Protein AF-A0A355A7V7-F1 (afdb_monomer)

Radius of gyration: 23.74 Å; Cα contacts (8 Å, |Δi|>4): 188; chains: 1; bounding box: 52×40×58 Å

Nearest PDB structures (foldseek):
  3ce2-assembly1_A  TM=9.045E-01  e=3.480E-17  Chlamydia abortus S26/3
  2qr4-assembly1_A  TM=9.024E-01  e=2.480E-13  Enterococcus faecium DO
  2qr4-assembly1_B  TM=9.140E-01  e=7.848E-13  Enterococcus faecium DO
  3sks-assembly1_A  TM=6.750E-01  e=2.654E-07  Bacillus anthracis str. Ames
  3aho-assembly2_B  TM=6.746E-01  e=2.115E-05  Geobacillus sp. MO-1

Mean predicted aligned error: 5.51 Å

Foldseek 3Di:
DDDPPVLVVVLVVCVVVLCVLVVLCCCCQPPVQFFAWDAAPVRDTDGQDPVCLLVQLQDLDVRSLVRSVCRVVVSCVVCVVSNVVSVVSNVVSLVVVCVSVPHPDSLCVVCVVVPDDVVVVVVVVVVVVVCVVVVVVVQVVLCVLSVHPDDDPSNPNHDSDPPDDDDDDPVRVLVVVLVVCVVVDDVVSVVSVCCVPVQLEPEADDPPDDDDKDWDDDPPDDIHIYYHD

Sequence (229 aa):
HILSPEEERILALSGEISDSGQNIFTMLNNADLRFPIIHDEQGQEVELTHGRYLRFLESKEQKVRKDAFLALHQTYHNYRNTLAASLNAGIKSNIFYARARHYSSAIEAALDDDNIQEEVYENLVTEVRKYLPVLHQFLNTKQKLLNLEEIHLYDLYVSPVTGFNLKTTYEEAKEMVKEGLHRLGKEYRSLLNQAFTEGWIDVYENRGKTSGAYSWGCYDSHPYVLLNF

Solvent-accessible surface area (backbone atoms only — not comparable to full-atom values): 13307 Å² total; per-residue (Å²): 118,83,72,56,74,71,56,46,51,51,55,60,66,42,43,71,67,41,46,43,20,55,53,52,45,50,44,43,66,75,69,65,64,72,58,58,71,43,51,50,99,84,68,44,85,39,74,49,41,84,86,51,46,62,60,37,23,42,39,90,49,63,64,36,9,46,53,53,48,51,46,52,53,50,48,52,56,77,41,42,67,62,53,50,51,23,52,51,40,39,54,49,35,46,48,48,54,14,51,76,48,69,37,96,37,50,64,51,51,71,26,51,90,78,68,50,60,64,65,61,58,53,48,51,57,52,52,54,60,72,47,43,65,58,54,51,52,51,51,55,50,50,24,59,59,60,72,46,96,71,78,53,83,45,55,71,62,32,68,65,71,77,94,76,76,88,82,73,53,73,69,58,49,51,52,52,50,53,61,74,48,58,84,66,43,71,65,54,52,50,54,54,51,47,44,75,71,71,73,27,55,49,49,61,70,54,96,88,60,82,84,65,69,51,77,47,71,54,97,92,48,72,65,36,33,45,40,61,100

Secondary structure (DSSP, 8-state):
----HHHHHHHHHHHHHHTHHHHHHHHIIIII--PPEEE-TT--EEE--HHHHHHHHT-S-HHHHHHHHHHHHHHHHHTHHHHHHHHHHHHHHHHHHHHHTT-S-HHHHHHTTTT--HHHHHHHHHHHHHTHHHHHHHHHHHHHHTT-SS--GGGSSS-S-SS------HHHHHHHHHHHTGGGHHHHHHHHHHHHHTT-EE-S--TTPPSS-EEE--TTS--EEE---

pLDDT: mean 94.47, std 5.09, range [69.62, 98.44]

Structure (mmCIF, N/CA/C/O backbone):
data_AF-A0A355A7V7-F1
#
_entry.id   AF-A0A355A7V7-F1
#
loop_
_atom_site.group_PDB
_atom_site.id
_atom_site.type_symbol
_atom_site.label_atom_id
_atom_site.label_alt_id
_atom_site.label_comp_id
_atom_site.label_asym_id
_atom_site.label_entity_id
_atom_site.label_seq_id
_atom_site.pdbx_PDB_ins_code
_atom_site.Cartn_x
_atom_site.Cartn_y
_atom_site.Cartn_z
_atom_site.occupancy
_atom_site.B_iso_or_equiv
_atom_site.auth_seq_id
_atom_site.auth_comp_id
_atom_site.auth_asym_id
_atom_site.auth_atom_id
_atom_site.pdbx_PDB_model_num
ATOM 1 N N . HIS A 1 1 ? 12.830 -1.465 -24.868 1.00 89.06 1 HIS A N 1
ATOM 2 C CA . HIS A 1 1 ? 14.216 -1.987 -24.876 1.00 89.06 1 HIS A CA 1
ATOM 3 C C . HIS A 1 1 ? 14.249 -3.523 -25.001 1.00 89.06 1 HIS A C 1
ATOM 5 O O . HIS A 1 1 ? 14.150 -4.219 -23.991 1.00 89.06 1 HIS A O 1
ATOM 11 N N . ILE A 1 2 ? 14.341 -4.068 -26.225 1.00 92.56 2 ILE A N 1
ATOM 12 C CA . ILE A 1 2 ? 14.275 -5.524 -26.498 1.00 92.56 2 ILE A CA 1
ATOM 13 C C . ILE A 1 2 ? 15.628 -6.024 -27.023 1.00 92.56 2 ILE A C 1
ATOM 15 O O . ILE A 1 2 ? 16.204 -5.394 -27.911 1.00 92.56 2 ILE A O 1
ATOM 19 N N . LEU A 1 3 ? 16.121 -7.127 -26.458 1.00 95.94 3 LEU A N 1
ATOM 20 C CA . LEU A 1 3 ? 17.407 -7.752 -26.784 1.00 95.94 3 LEU A CA 1
ATOM 21 C C . LEU A 1 3 ? 17.268 -8.813 -27.890 1.00 95.94 3 LEU A C 1
ATOM 23 O O . LEU A 1 3 ? 16.187 -9.026 -28.445 1.00 95.94 3 LEU A O 1
ATOM 27 N N . SER A 1 4 ? 18.366 -9.496 -28.227 1.00 97.75 4 SER A N 1
ATOM 28 C CA . SER A 1 4 ? 18.299 -10.651 -29.131 1.00 97.75 4 SER A CA 1
ATOM 29 C C . SER A 1 4 ? 17.469 -11.798 -28.524 1.00 97.75 4 SER A C 1
ATOM 31 O O . SER A 1 4 ? 17.386 -11.915 -27.298 1.00 97.75 4 SER A O 1
ATOM 33 N N . PRO A 1 5 ? 16.874 -12.688 -29.343 1.00 97.88 5 PRO A N 1
ATOM 34 C CA . PRO A 1 5 ? 16.091 -13.820 -28.838 1.00 97.88 5 PRO A CA 1
ATOM 35 C C . PRO A 1 5 ? 16.842 -14.692 -27.821 1.00 97.88 5 PRO A C 1
ATOM 37 O O . PRO A 1 5 ? 16.256 -15.169 -26.846 1.00 97.88 5 PRO A O 1
ATOM 40 N N . GLU A 1 6 ? 18.143 -14.898 -28.020 1.00 97.81 6 GLU A N 1
ATOM 41 C CA . GLU A 1 6 ? 18.994 -15.676 -27.124 1.00 97.81 6 GLU A CA 1
ATOM 42 C C . GLU A 1 6 ? 19.191 -14.992 -25.764 1.00 97.81 6 GLU A C 1
ATOM 44 O O . GLU A 1 6 ? 19.156 -15.672 -24.734 1.00 97.81 6 GLU A O 1
ATOM 49 N N . GLU A 1 7 ? 19.364 -13.669 -25.745 1.00 97.38 7 GLU A N 1
ATOM 50 C CA . GLU A 1 7 ? 19.498 -12.868 -24.522 1.00 97.38 7 GLU A CA 1
ATOM 51 C C . GLU A 1 7 ? 18.166 -12.765 -23.772 1.00 97.38 7 GLU A C 1
ATOM 53 O O . GLU A 1 7 ? 18.126 -12.973 -22.558 1.00 97.38 7 GLU A O 1
ATOM 58 N N . GLU A 1 8 ? 17.062 -12.544 -24.489 1.00 97.50 8 GLU A N 1
ATOM 59 C CA . GLU A 1 8 ? 15.709 -12.551 -23.917 1.00 97.50 8 GLU A CA 1
ATOM 60 C C . GLU A 1 8 ? 15.381 -13.899 -23.270 1.00 97.50 8 GLU A C 1
ATOM 62 O O . GLU A 1 8 ? 14.812 -13.951 -22.179 1.00 97.50 8 GLU A O 1
ATOM 67 N N . ARG A 1 9 ? 15.811 -15.010 -23.882 1.00 97.31 9 ARG A N 1
ATOM 68 C CA . ARG A 1 9 ? 15.665 -16.342 -23.285 1.00 97.31 9 ARG A CA 1
ATOM 69 C C . ARG A 1 9 ? 16.429 -16.460 -21.964 1.00 97.31 9 ARG A C 1
ATOM 71 O O . ARG A 1 9 ? 15.924 -17.087 -21.037 1.00 97.31 9 ARG A O 1
ATOM 78 N N . ILE A 1 10 ? 17.632 -15.889 -21.863 1.00 96.88 10 ILE A N 1
ATOM 79 C CA . ILE A 1 10 ? 18.409 -15.890 -20.612 1.00 96.88 10 ILE A CA 1
ATOM 80 C C . ILE A 1 10 ? 17.692 -15.064 -19.540 1.00 96.88 10 ILE A C 1
ATOM 82 O O . ILE A 1 10 ? 17.561 -15.539 -18.413 1.00 96.88 10 ILE A O 1
ATOM 86 N N . LEU A 1 11 ? 17.186 -13.878 -19.892 1.00 96.62 11 LEU A N 1
ATOM 87 C CA . LEU A 1 11 ? 16.420 -13.034 -18.970 1.00 96.62 11 LEU A CA 1
ATOM 88 C C . LEU A 1 11 ? 15.134 -13.716 -18.491 1.00 96.62 11 LEU A C 1
ATOM 90 O O . LEU A 1 11 ? 14.819 -13.679 -17.304 1.00 96.62 11 LEU A O 1
ATOM 94 N N . ALA A 1 12 ? 14.417 -14.394 -19.387 1.00 95.56 12 ALA A N 1
ATOM 95 C CA . ALA A 1 12 ? 13.227 -15.152 -19.021 1.00 95.56 12 ALA A CA 1
ATOM 96 C C . ALA A 1 12 ? 13.559 -16.297 -18.046 1.00 95.56 12 ALA A C 1
ATOM 98 O O . ALA A 1 12 ? 12.853 -16.498 -17.061 1.00 95.56 12 ALA A O 1
ATOM 99 N N . LEU A 1 13 ? 14.667 -17.014 -18.275 1.00 96.56 13 LEU A N 1
ATOM 100 C CA . LEU A 1 13 ? 15.128 -18.081 -17.379 1.00 96.56 13 LEU A CA 1
ATOM 101 C C . LEU A 1 13 ? 15.593 -17.560 -16.011 1.00 96.56 13 LEU A C 1
ATOM 103 O O . LEU A 1 13 ? 15.529 -18.305 -15.035 1.00 96.56 13 LEU A O 1
ATOM 107 N N . SER A 1 14 ? 16.051 -16.307 -15.910 1.00 96.50 14 SER A N 1
ATOM 108 C CA . SER A 1 14 ? 16.415 -15.716 -14.617 1.00 96.50 14 SER A CA 1
ATOM 109 C C . SER A 1 14 ? 15.217 -15.294 -13.767 1.00 96.50 14 SER A C 1
ATOM 111 O O . SER A 1 14 ? 15.417 -15.038 -12.581 1.00 96.50 14 SER A O 1
ATOM 113 N N . GLY A 1 15 ? 13.998 -15.256 -14.322 1.00 94.94 15 GLY A N 1
ATOM 114 C CA . GLY A 1 15 ? 12.790 -14.776 -13.637 1.00 94.94 15 GLY A CA 1
ATOM 115 C C . GLY A 1 15 ? 12.569 -15.418 -12.266 1.00 94.94 15 GLY A C 1
ATOM 116 O O . GLY A 1 15 ? 12.521 -14.721 -11.257 1.00 94.94 15 GLY A O 1
ATOM 117 N N . GLU A 1 16 ? 12.573 -16.752 -12.201 1.00 92.31 16 GLU A N 1
ATOM 118 C CA . GLU A 1 16 ? 12.360 -17.493 -10.947 1.00 92.31 16 GLU A CA 1
ATOM 119 C C . GLU A 1 16 ? 13.411 -17.156 -9.872 1.00 92.31 16 GLU A C 1
ATOM 121 O O . GLU A 1 16 ? 13.100 -17.024 -8.686 1.00 92.31 16 GLU A O 1
ATOM 126 N N . ILE A 1 17 ? 14.667 -16.958 -10.285 1.00 94.50 17 ILE A N 1
ATOM 127 C CA . ILE A 1 17 ? 15.757 -16.572 -9.380 1.00 94.50 17 ILE A CA 1
ATOM 128 C C . ILE A 1 17 ? 15.563 -15.126 -8.916 1.00 94.50 17 ILE A C 1
ATOM 130 O O . ILE A 1 17 ? 15.772 -14.820 -7.739 1.00 94.50 17 ILE A O 1
ATOM 134 N N . SER A 1 18 ? 15.159 -14.233 -9.818 1.00 95.06 18 SER A N 1
ATOM 135 C CA . SER A 1 18 ? 14.931 -12.819 -9.523 1.00 95.06 18 SER A CA 1
ATOM 136 C C . SER A 1 18 ? 13.774 -12.585 -8.550 1.00 95.06 18 SER A C 1
ATOM 138 O O . SER A 1 18 ? 13.878 -11.682 -7.714 1.00 95.06 18 SER A O 1
ATOM 140 N N . ASP A 1 19 ? 12.740 -13.424 -8.604 1.00 95.12 19 ASP A N 1
ATOM 141 C CA . ASP A 1 19 ? 11.560 -1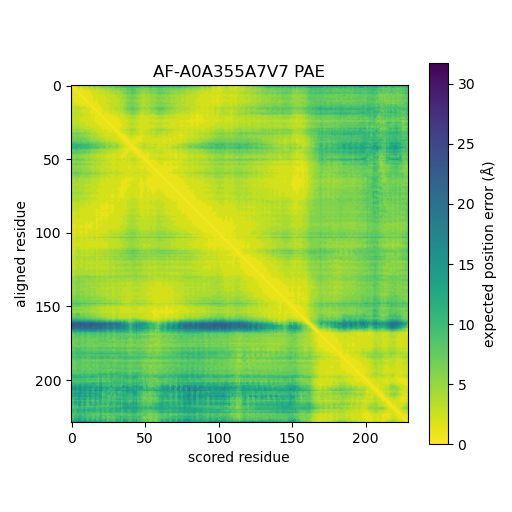3.356 -7.730 1.00 95.12 19 ASP A CA 1
ATOM 142 C C . ASP A 1 19 ? 11.814 -13.921 -6.323 1.00 95.12 19 ASP A C 1
ATOM 144 O O . ASP A 1 19 ? 11.033 -13.696 -5.393 1.00 95.12 19 ASP A O 1
ATOM 148 N N . SER A 1 20 ? 12.930 -14.632 -6.124 1.00 95.06 20 SER A N 1
ATOM 149 C CA . SER A 1 20 ? 13.246 -15.303 -4.856 1.00 95.06 20 SER A CA 1
ATOM 150 C C . SER A 1 20 ? 13.225 -14.362 -3.646 1.00 95.06 20 SER A C 1
ATOM 152 O O . SER A 1 20 ? 12.726 -14.747 -2.590 1.00 95.06 20 SER A O 1
ATOM 154 N N . GLY A 1 21 ? 13.695 -13.117 -3.789 1.00 96.44 21 GLY A N 1
ATOM 155 C CA . GLY A 1 21 ? 13.672 -12.120 -2.713 1.00 96.44 21 GLY A CA 1
ATOM 156 C C . GLY A 1 21 ? 12.255 -11.792 -2.235 1.00 96.44 21 GLY A C 1
ATOM 157 O O . GLY A 1 21 ? 12.004 -11.745 -1.028 1.00 96.44 21 GLY A O 1
ATOM 158 N N . GLN A 1 22 ? 11.316 -11.630 -3.171 1.00 96.12 22 GLN A N 1
ATOM 159 C CA . GLN A 1 22 ? 9.905 -11.409 -2.860 1.00 96.12 22 GLN A CA 1
ATOM 160 C C . GLN A 1 22 ? 9.284 -12.656 -2.231 1.00 96.12 22 GLN A C 1
ATOM 162 O O . GLN A 1 22 ? 8.634 -12.547 -1.195 1.00 96.12 22 GLN A O 1
ATOM 167 N N . ASN A 1 23 ? 9.539 -13.840 -2.793 1.00 96.19 23 ASN A N 1
ATOM 168 C CA . ASN A 1 23 ? 9.008 -15.097 -2.262 1.00 96.19 23 ASN A CA 1
ATOM 169 C C . ASN A 1 23 ? 9.472 -15.355 -0.820 1.00 96.19 23 ASN A C 1
ATOM 171 O O . ASN A 1 23 ? 8.655 -15.701 0.035 1.00 96.19 23 ASN A O 1
ATOM 175 N N . ILE A 1 24 ? 10.755 -15.120 -0.520 1.00 96.69 24 ILE A N 1
ATOM 176 C CA . ILE A 1 24 ? 11.304 -15.227 0.840 1.00 96.69 24 ILE A CA 1
ATOM 177 C C . ILE A 1 24 ? 10.610 -14.236 1.778 1.00 96.69 24 ILE A C 1
ATOM 179 O O . ILE A 1 24 ? 10.181 -14.629 2.864 1.00 96.69 24 ILE A O 1
ATOM 183 N N . PHE A 1 25 ? 10.460 -12.971 1.368 1.00 97.12 25 PHE A N 1
ATOM 184 C CA . PHE A 1 25 ? 9.741 -11.976 2.165 1.00 97.12 25 PHE A CA 1
ATOM 185 C C . PHE A 1 25 ? 8.294 -12.405 2.429 1.00 97.12 25 PHE A C 1
ATOM 187 O O . PHE A 1 25 ? 7.851 -12.346 3.572 1.00 97.12 25 PHE A O 1
ATOM 194 N N . THR A 1 26 ? 7.566 -12.864 1.409 1.00 94.00 26 THR A N 1
ATOM 195 C CA . THR A 1 26 ? 6.167 -13.286 1.537 1.00 94.00 26 THR A CA 1
ATOM 196 C C . THR A 1 26 ? 6.020 -14.478 2.476 1.00 94.00 26 THR A C 1
ATOM 198 O O . THR A 1 26 ? 5.142 -14.448 3.337 1.00 94.00 26 THR A O 1
ATOM 201 N N . MET A 1 27 ? 6.873 -15.502 2.363 1.00 95.19 27 MET A N 1
ATOM 202 C CA . MET A 1 27 ? 6.835 -16.660 3.267 1.00 95.19 27 MET A CA 1
ATOM 203 C C . MET A 1 27 ? 7.170 -16.257 4.703 1.00 95.19 27 MET A C 1
ATOM 205 O O . MET A 1 27 ? 6.396 -16.555 5.612 1.00 95.19 27 MET A O 1
ATOM 209 N N . LEU A 1 28 ? 8.240 -15.478 4.900 1.00 94.25 28 LEU A N 1
ATOM 210 C CA . LEU A 1 28 ? 8.591 -14.968 6.222 1.00 94.25 28 LEU A CA 1
ATOM 211 C C . LEU A 1 28 ? 7.424 -14.168 6.818 1.00 94.25 28 LEU A C 1
ATOM 213 O O . LEU A 1 28 ? 6.964 -14.467 7.915 1.00 94.25 28 LEU A O 1
ATOM 217 N N . ASN A 1 29 ? 6.928 -13.171 6.082 1.00 92.12 29 ASN A N 1
ATOM 218 C CA . ASN A 1 29 ? 5.929 -12.218 6.552 1.00 92.12 29 ASN A CA 1
ATOM 219 C C . ASN A 1 29 ? 4.565 -12.861 6.824 1.00 92.12 29 ASN A C 1
ATOM 221 O O . ASN A 1 29 ? 3.943 -12.527 7.828 1.00 92.12 29 ASN A O 1
ATOM 225 N N . ASN A 1 30 ? 4.099 -13.747 5.941 1.00 86.44 30 ASN A N 1
ATOM 226 C CA . ASN A 1 30 ? 2.730 -14.266 5.989 1.00 86.44 30 ASN A CA 1
ATOM 227 C C . ASN A 1 30 ? 2.623 -15.634 6.674 1.00 86.44 30 ASN A C 1
ATOM 229 O O . ASN A 1 30 ? 1.575 -15.928 7.246 1.00 86.44 30 ASN A O 1
ATOM 233 N N . ALA A 1 31 ? 3.658 -16.478 6.596 1.00 88.00 31 ALA A N 1
ATOM 234 C CA . ALA A 1 31 ? 3.606 -17.852 7.098 1.00 88.00 31 ALA A CA 1
ATOM 235 C C . ALA A 1 31 ? 4.422 -18.057 8.381 1.00 88.00 31 ALA A C 1
ATOM 237 O O . ALA A 1 31 ? 3.944 -18.738 9.294 1.00 88.00 31 ALA A O 1
ATOM 238 N N . ASP A 1 32 ? 5.611 -17.456 8.484 1.00 91.94 32 ASP A N 1
ATOM 239 C CA . ASP A 1 32 ? 6.553 -17.767 9.570 1.00 91.94 32 ASP A 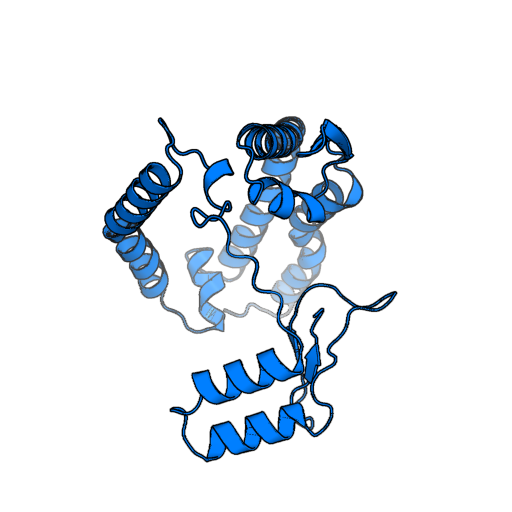CA 1
ATOM 240 C C . ASP A 1 32 ? 6.471 -16.801 10.754 1.00 91.94 32 ASP A C 1
ATOM 242 O O . ASP A 1 32 ? 6.625 -17.227 11.902 1.00 91.94 32 ASP A O 1
ATOM 246 N N . LEU A 1 33 ? 6.215 -15.509 10.510 1.00 91.44 33 LEU A N 1
ATOM 247 C CA . LEU A 1 33 ? 6.120 -14.525 11.587 1.00 91.44 33 LEU A CA 1
ATOM 248 C C . LEU A 1 33 ? 5.030 -14.920 12.591 1.00 91.44 33 LEU A C 1
ATOM 250 O O . LEU A 1 33 ? 3.904 -15.282 12.243 1.00 91.44 33 LEU A O 1
ATOM 254 N N . ARG A 1 34 ? 5.379 -14.824 13.872 1.00 90.88 34 ARG A N 1
ATOM 255 C CA . ARG A 1 34 ? 4.445 -14.915 14.993 1.00 90.88 34 ARG A CA 1
ATOM 256 C C . ARG A 1 34 ? 4.536 -13.622 15.779 1.00 90.88 34 ARG A C 1
ATOM 258 O O . ARG A 1 34 ? 5.632 -13.164 16.112 1.00 90.88 34 ARG A O 1
ATOM 265 N N . PHE A 1 35 ? 3.388 -13.017 16.037 1.00 92.69 35 PHE A N 1
ATOM 266 C CA . PHE A 1 35 ? 3.303 -11.808 16.841 1.00 92.69 35 PHE A CA 1
ATOM 267 C C . PHE A 1 35 ? 2.957 -12.171 18.284 1.00 92.69 35 PHE A C 1
ATOM 269 O O . PHE A 1 35 ? 2.367 -13.224 18.530 1.00 92.69 35 PHE A O 1
ATOM 276 N N . PRO A 1 36 ? 3.342 -11.332 19.255 1.00 95.88 36 PRO A N 1
ATOM 277 C CA . PRO A 1 36 ? 3.014 -11.592 20.644 1.00 95.88 36 PRO A CA 1
ATOM 278 C C . PRO A 1 36 ? 1.525 -11.345 20.925 1.00 95.88 36 PRO A C 1
ATOM 280 O O . PRO A 1 36 ? 0.799 -10.718 20.148 1.00 95.88 36 PRO A O 1
ATOM 283 N N . ILE A 1 37 ? 1.094 -11.815 22.091 1.00 96.81 37 ILE A N 1
ATOM 284 C CA . ILE A 1 37 ? -0.195 -11.464 22.685 1.00 96.81 37 ILE A CA 1
ATOM 285 C C . ILE A 1 37 ? -0.120 -10.028 23.215 1.00 96.81 37 ILE A C 1
ATOM 287 O O . ILE A 1 37 ? 0.873 -9.635 23.832 1.00 96.81 37 ILE A O 1
ATOM 291 N N . ILE A 1 38 ? -1.178 -9.257 22.982 1.00 96.00 38 ILE A N 1
ATOM 292 C CA . ILE A 1 38 ? -1.392 -7.932 23.571 1.00 96.00 38 ILE A CA 1
ATOM 293 C C . ILE A 1 38 ? -2.718 -7.912 24.339 1.00 96.00 38 ILE A C 1
ATOM 295 O O . ILE A 1 38 ? -3.481 -8.872 24.284 1.00 96.00 38 ILE A O 1
ATOM 299 N N . HIS A 1 39 ? -2.990 -6.818 25.049 1.00 96.25 39 HIS A N 1
ATOM 300 C CA . HIS A 1 39 ? -4.263 -6.615 25.739 1.00 96.25 39 HIS A CA 1
ATOM 301 C C . HIS A 1 39 ? -5.138 -5.636 24.947 1.00 96.25 39 HIS A C 1
ATOM 303 O O . HIS A 1 39 ? -4.637 -4.596 24.512 1.00 96.25 39 HIS A O 1
ATOM 309 N N . ASP A 1 40 ? -6.415 -5.968 24.757 1.00 93.25 40 ASP A N 1
ATOM 310 C CA . ASP A 1 40 ? -7.409 -5.074 24.144 1.00 93.25 40 ASP A CA 1
ATOM 311 C C . ASP A 1 40 ? -7.982 -4.048 25.147 1.00 93.25 40 ASP A C 1
ATOM 313 O O . ASP A 1 40 ? -7.549 -3.983 26.301 1.00 93.25 40 ASP A O 1
ATOM 317 N N . GLU A 1 41 ? -8.965 -3.237 24.730 1.00 91.31 41 GLU A N 1
ATOM 318 C CA . GLU A 1 41 ? -9.601 -2.244 25.618 1.00 91.31 41 GLU A CA 1
ATOM 319 C C . GLU A 1 41 ? -10.420 -2.875 26.758 1.00 91.31 41 GLU A C 1
ATOM 321 O O . GLU A 1 41 ? -10.856 -2.185 27.676 1.00 91.31 41 GLU A O 1
ATOM 326 N N . GLN A 1 42 ? -10.688 -4.182 26.707 1.00 92.56 42 GLN A N 1
ATOM 327 C CA . GLN A 1 42 ? -11.347 -4.923 27.783 1.00 92.56 42 GLN A CA 1
ATOM 328 C C . GLN A 1 42 ? -10.331 -5.620 28.701 1.00 92.56 42 GLN A C 1
ATOM 330 O O . GLN A 1 42 ? -10.731 -6.292 29.655 1.00 92.56 42 GLN A O 1
ATOM 335 N N . GLY A 1 43 ? -9.030 -5.460 28.437 1.00 92.50 43 GLY A N 1
ATOM 336 C CA . GLY A 1 43 ? -7.958 -6.130 29.165 1.00 92.50 43 GLY A CA 1
ATOM 337 C C . GLY A 1 43 ? -7.838 -7.618 28.840 1.00 92.50 43 GLY A C 1
ATOM 338 O O . GLY A 1 43 ? -7.215 -8.343 29.612 1.00 92.50 43 GLY A O 1
ATOM 339 N N . GLN A 1 44 ? -8.429 -8.086 27.740 1.00 95.06 44 GLN A N 1
ATOM 340 C CA . GLN A 1 44 ? -8.338 -9.483 27.332 1.00 95.06 44 GLN A CA 1
ATOM 341 C C . GLN A 1 44 ? -7.076 -9.735 26.519 1.00 95.06 44 GLN A C 1
ATOM 343 O O . GLN A 1 44 ? -6.672 -8.914 25.694 1.00 95.06 44 GLN A O 1
ATOM 348 N N . GLU A 1 45 ? -6.473 -10.901 26.734 1.00 96.31 45 GLU A N 1
ATOM 349 C CA . GLU A 1 45 ? -5.336 -11.370 25.952 1.00 96.31 45 GLU A CA 1
ATOM 350 C C . GLU A 1 45 ? -5.777 -11.731 24.531 1.00 96.31 45 GLU A C 1
ATOM 352 O O . GLU A 1 45 ? -6.564 -12.655 24.307 1.00 96.31 45 GLU A O 1
ATOM 357 N N . VAL A 1 46 ? -5.242 -11.005 23.552 1.00 93.38 46 VAL A N 1
ATOM 358 C CA . VAL A 1 46 ? -5.528 -11.216 22.136 1.00 93.38 46 VAL A CA 1
ATOM 359 C C . VAL A 1 46 ? -4.221 -11.323 21.365 1.00 93.38 46 VAL A C 1
ATOM 361 O O . VAL A 1 46 ? -3.350 -10.457 21.441 1.00 93.38 46 VAL A O 1
ATOM 364 N N . GLU A 1 47 ? -4.090 -12.387 20.576 1.00 91.50 47 GLU A N 1
ATOM 365 C CA . GLU A 1 47 ? -2.983 -12.522 19.633 1.00 91.50 47 GLU A CA 1
ATOM 366 C C . GLU A 1 47 ? -3.062 -11.423 18.566 1.00 91.50 47 GLU A C 1
ATOM 368 O O . GLU A 1 47 ? -4.090 -11.253 17.883 1.00 91.50 47 GLU A O 1
ATOM 373 N N . LEU A 1 48 ? -1.959 -10.687 18.425 1.00 92.44 48 LEU A N 1
ATOM 374 C CA . LEU A 1 48 ? -1.790 -9.723 17.356 1.00 92.44 48 LEU A CA 1
ATOM 375 C C . LEU A 1 48 ? -1.644 -10.455 16.015 1.00 92.44 48 LEU A C 1
ATOM 377 O O . LEU A 1 48 ? -0.967 -11.465 15.893 1.00 92.44 48 LEU A O 1
ATOM 381 N N . THR A 1 49 ? -2.281 -9.933 14.976 1.00 91.38 49 THR A N 1
ATOM 382 C CA . THR A 1 49 ? -2.159 -10.443 13.604 1.00 91.38 49 THR A CA 1
ATOM 383 C C . THR A 1 49 ? -2.196 -9.261 12.645 1.00 91.38 49 THR A C 1
ATOM 385 O O . THR A 1 49 ? -2.695 -8.195 13.021 1.00 91.38 49 THR A O 1
ATOM 388 N N . HIS A 1 50 ? -1.744 -9.431 11.398 1.00 84.88 50 HIS A N 1
ATOM 389 C CA . HIS A 1 50 ? -1.851 -8.373 10.381 1.00 84.88 50 HIS A CA 1
ATOM 390 C C . HIS A 1 50 ? -3.282 -7.842 10.243 1.00 84.88 50 HIS A C 1
ATOM 392 O O . HIS A 1 50 ? -3.482 -6.632 10.198 1.00 84.88 50 HIS A O 1
ATOM 398 N N . GLY A 1 51 ? -4.281 -8.733 10.251 1.00 82.25 51 GLY A N 1
ATOM 399 C CA . GLY A 1 51 ? -5.691 -8.359 10.100 1.00 82.25 51 GLY A CA 1
ATOM 400 C C . GLY A 1 51 ? -6.284 -7.627 11.308 1.00 82.25 51 GLY A C 1
ATOM 401 O O . GLY A 1 51 ? -7.179 -6.803 11.146 1.00 82.25 51 GLY A O 1
ATOM 402 N N . ARG A 1 52 ? -5.786 -7.886 12.525 1.00 88.31 52 ARG A N 1
ATOM 403 C CA . ARG A 1 52 ? -6.255 -7.194 13.743 1.00 88.31 52 ARG A CA 1
ATOM 404 C C . ARG A 1 52 ? -5.493 -5.905 14.034 1.00 88.31 52 ARG A C 1
ATOM 406 O O . ARG A 1 52 ? -6.014 -5.051 14.744 1.00 88.31 52 ARG A O 1
ATOM 413 N N . TYR A 1 53 ? -4.281 -5.761 13.502 1.00 92.94 53 TYR A N 1
ATOM 414 C CA . TYR A 1 53 ? -3.391 -4.645 13.810 1.00 92.94 53 TYR A CA 1
ATOM 415 C C . TYR A 1 53 ? -4.047 -3.277 13.597 1.00 92.94 53 TYR A C 1
ATOM 417 O O . TYR A 1 53 ? -4.036 -2.454 14.509 1.00 92.94 53 TYR A O 1
ATOM 425 N N . LEU A 1 54 ? -4.672 -3.055 12.434 1.00 91.00 54 LEU A N 1
ATOM 426 C CA . LEU A 1 54 ? -5.300 -1.769 12.123 1.00 91.00 54 LEU A CA 1
ATOM 427 C C . LEU A 1 54 ? -6.418 -1.425 13.117 1.00 91.00 54 LEU A C 1
ATOM 429 O O . LEU A 1 54 ? -6.457 -0.310 13.627 1.00 91.00 54 LEU A O 1
ATOM 433 N N . ARG A 1 55 ? -7.250 -2.410 13.477 1.00 91.06 55 ARG A N 1
ATOM 434 C CA . ARG A 1 55 ? -8.307 -2.239 14.482 1.00 91.06 55 ARG A CA 1
ATOM 435 C C . ARG A 1 55 ? -7.740 -1.808 15.838 1.00 91.06 55 ARG A C 1
ATOM 437 O O . ARG A 1 55 ? -8.320 -0.946 16.489 1.00 91.06 55 ARG A O 1
ATOM 44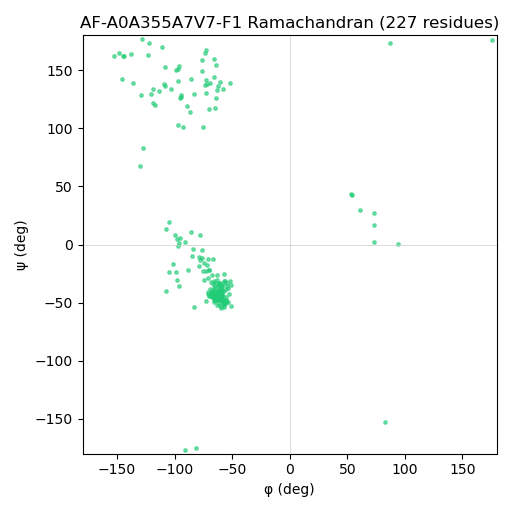4 N N . PHE A 1 56 ? -6.599 -2.357 16.259 1.00 95.75 56 PHE A N 1
ATOM 445 C CA . PHE A 1 56 ? -5.952 -1.911 17.495 1.00 95.75 56 PHE A CA 1
ATOM 446 C C . PHE A 1 56 ? -5.436 -0.472 17.405 1.00 95.75 56 PHE A C 1
ATOM 448 O O . PHE A 1 56 ? -5.503 0.241 18.399 1.00 95.75 56 PHE A O 1
ATOM 455 N N . LEU A 1 57 ? -4.974 -0.010 16.237 1.00 96.31 57 LEU A N 1
ATOM 456 C CA . LEU A 1 57 ? -4.568 1.390 16.035 1.00 96.31 57 LEU A CA 1
ATOM 457 C C . LEU A 1 57 ? -5.752 2.372 15.997 1.00 96.31 57 LEU A C 1
ATOM 459 O O . LEU A 1 57 ? -5.563 3.577 16.167 1.00 96.31 57 LEU A O 1
ATOM 463 N N . GLU A 1 58 ? -6.970 1.882 15.789 1.00 93.88 58 GLU A N 1
ATOM 464 C CA . GLU A 1 58 ? -8.199 2.679 15.866 1.00 93.88 58 GLU A CA 1
ATOM 465 C C . GLU A 1 58 ? -8.745 2.796 17.296 1.00 93.88 58 GLU A C 1
ATOM 467 O O . GLU A 1 58 ? -9.641 3.611 17.549 1.00 93.88 58 GLU A O 1
ATOM 472 N N . SER A 1 59 ? -8.181 2.026 18.236 1.00 93.56 59 SER A N 1
ATOM 473 C CA . SER A 1 59 ? -8.571 2.021 19.642 1.00 93.56 59 SER A CA 1
ATOM 474 C C . SER A 1 59 ? -8.591 3.426 20.233 1.00 93.56 59 SER A C 1
ATOM 476 O O . SER A 1 59 ? -7.682 4.233 20.014 1.00 93.56 59 SER A O 1
ATOM 478 N N . LYS A 1 60 ? -9.602 3.723 21.054 1.00 92.12 60 LYS A N 1
ATOM 479 C CA . LYS A 1 60 ? -9.641 4.977 21.819 1.00 92.12 60 LYS A CA 1
ATOM 480 C C . LYS A 1 60 ? -8.591 4.997 22.933 1.00 92.12 60 LYS A C 1
ATOM 482 O O . LYS A 1 60 ? -8.149 6.080 23.319 1.00 92.12 60 LYS A O 1
ATOM 487 N N . GLU A 1 61 ? -8.117 3.836 23.375 1.00 94.19 61 GLU A N 1
ATOM 488 C CA . GLU A 1 61 ? -7.084 3.719 24.398 1.00 94.19 61 GLU A CA 1
ATOM 489 C C . GLU A 1 61 ? -5.684 3.775 23.784 1.00 94.19 61 GLU A C 1
ATOM 491 O O . GLU A 1 61 ? -5.255 2.877 23.061 1.00 94.19 61 GLU A O 1
ATOM 496 N N . GLN A 1 62 ? -4.922 4.827 24.101 1.00 95.56 62 GLN A N 1
ATOM 497 C CA . GLN A 1 62 ? -3.579 5.007 23.536 1.00 95.56 62 GLN A CA 1
ATOM 498 C C . GLN A 1 62 ? -2.626 3.863 23.888 1.00 95.56 62 GLN A C 1
ATOM 500 O O . GLN A 1 62 ? -1.783 3.499 23.070 1.00 95.56 62 GLN A O 1
ATOM 505 N N . LYS A 1 63 ? -2.778 3.265 25.076 1.00 96.56 63 LYS A N 1
ATOM 506 C CA . LYS A 1 63 ? -1.979 2.113 25.500 1.00 96.56 63 LYS A CA 1
ATOM 507 C C . LYS A 1 63 ? -2.148 0.931 24.542 1.00 96.56 63 LYS A C 1
ATOM 509 O O . LYS A 1 63 ? -1.143 0.383 24.111 1.00 96.56 63 LYS A O 1
ATOM 514 N N . VAL A 1 64 ? 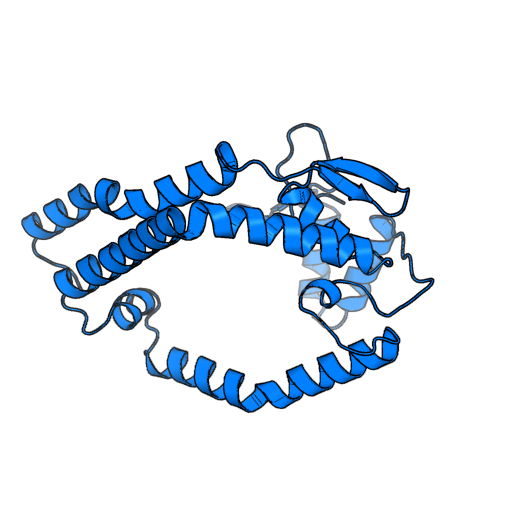-3.379 0.598 24.150 1.00 97.38 64 VAL A N 1
ATOM 515 C CA . VAL A 1 64 ? -3.658 -0.494 23.200 1.00 97.38 64 VAL A CA 1
ATOM 516 C C . VAL A 1 64 ? -2.991 -0.219 21.852 1.00 97.38 64 VAL A C 1
ATOM 518 O O . VAL A 1 64 ? -2.295 -1.085 21.319 1.00 97.38 64 VAL A O 1
ATOM 521 N N . ARG A 1 65 ? -3.104 1.017 21.340 1.00 97.75 65 ARG A N 1
ATOM 522 C CA . ARG A 1 65 ? -2.444 1.424 20.086 1.00 97.75 65 ARG A CA 1
ATOM 523 C C . ARG A 1 65 ? -0.925 1.274 20.163 1.00 97.75 65 ARG A C 1
ATOM 525 O O . ARG A 1 65 ? -0.303 0.720 19.257 1.00 97.75 65 ARG A O 1
ATOM 532 N N . LYS A 1 66 ? -0.331 1.769 21.251 1.00 97.88 66 LYS A N 1
ATOM 533 C CA . LYS A 1 66 ? 1.113 1.728 21.497 1.00 97.88 66 LYS A CA 1
ATOM 534 C C . LYS A 1 66 ? 1.619 0.294 21.634 1.00 97.88 66 LYS A C 1
ATOM 536 O O . LYS A 1 66 ? 2.604 -0.051 20.985 1.00 97.88 66 LYS A O 1
ATOM 541 N N . ASP A 1 67 ? 0.947 -0.527 22.437 1.00 97.88 67 ASP A N 1
ATOM 542 C CA . ASP A 1 67 ? 1.318 -1.923 22.676 1.00 97.88 67 ASP A CA 1
ATOM 543 C C . ASP A 1 67 ? 1.265 -2.716 21.360 1.00 97.88 67 ASP A C 1
ATOM 545 O O . ASP A 1 67 ? 2.233 -3.397 21.023 1.00 97.88 67 ASP A O 1
ATOM 549 N N . ALA A 1 68 ? 0.208 -2.545 20.555 1.00 97.81 68 ALA A N 1
ATOM 550 C CA . ALA A 1 68 ? 0.092 -3.165 19.234 1.00 97.81 68 ALA A CA 1
ATOM 551 C C . ALA A 1 68 ? 1.197 -2.710 18.265 1.00 97.81 68 ALA A C 1
ATOM 553 O O . ALA A 1 68 ? 1.820 -3.534 17.591 1.00 97.81 68 ALA A O 1
ATOM 554 N N . PHE A 1 69 ? 1.465 -1.401 18.199 1.00 98.25 69 PHE A N 1
ATOM 555 C CA . PHE A 1 69 ? 2.503 -0.831 17.339 1.00 98.25 69 PHE A CA 1
ATOM 556 C C . PHE A 1 69 ? 3.892 -1.355 17.696 1.00 98.25 69 PHE A C 1
ATOM 558 O O . PHE A 1 69 ? 4.619 -1.821 16.816 1.00 98.25 69 PHE A O 1
ATOM 565 N N . LEU A 1 70 ? 4.261 -1.302 18.976 1.00 98.19 70 LEU A N 1
ATOM 566 C CA . LEU A 1 70 ? 5.569 -1.757 19.437 1.00 98.19 70 LEU A CA 1
ATOM 567 C C . LEU A 1 70 ? 5.721 -3.268 19.271 1.00 98.19 70 LEU A C 1
ATOM 569 O O . LEU A 1 70 ? 6.761 -3.706 18.786 1.00 98.19 70 LEU A O 1
ATOM 573 N N . ALA A 1 71 ? 4.689 -4.050 19.599 1.00 97.50 71 ALA A N 1
ATOM 574 C CA . ALA A 1 71 ? 4.674 -5.495 19.391 1.00 97.50 71 ALA A CA 1
ATOM 575 C C . ALA A 1 71 ? 4.962 -5.862 17.930 1.00 97.50 71 ALA A C 1
ATOM 577 O O . ALA A 1 71 ? 5.865 -6.656 17.660 1.00 97.50 71 ALA A O 1
ATOM 578 N N . LEU A 1 72 ? 4.247 -5.238 16.987 1.00 97.06 72 LEU A N 1
ATOM 579 C CA . LEU A 1 72 ? 4.444 -5.478 15.560 1.00 97.06 72 LEU A CA 1
ATOM 580 C C . LEU A 1 72 ? 5.877 -5.137 15.133 1.00 97.06 72 LEU A C 1
ATOM 582 O O . LEU A 1 72 ? 6.585 -5.983 14.586 1.00 97.06 72 LEU A O 1
ATOM 586 N N . HIS A 1 73 ? 6.329 -3.914 15.412 1.00 97.50 73 HIS A N 1
ATOM 587 C CA . HIS A 1 73 ? 7.634 -3.442 14.946 1.00 97.50 73 HIS A CA 1
ATOM 588 C C . HIS A 1 73 ? 8.799 -4.170 15.622 1.00 97.50 73 HIS A C 1
ATOM 590 O O . HIS A 1 73 ? 9.819 -4.399 14.972 1.00 97.50 73 HIS A O 1
ATOM 596 N N . GLN A 1 74 ? 8.655 -4.591 16.882 1.00 97.94 74 GLN A N 1
ATOM 597 C CA . GLN A 1 74 ? 9.659 -5.407 17.562 1.00 97.94 74 GLN A CA 1
ATOM 598 C C . GLN A 1 74 ? 9.785 -6.788 16.912 1.00 97.94 74 GLN A C 1
ATOM 600 O O . GLN A 1 74 ? 10.907 -7.254 16.699 1.00 97.94 74 GLN A O 1
ATOM 605 N N . THR A 1 75 ? 8.666 -7.419 16.537 1.00 96.62 75 THR A N 1
ATOM 606 C CA . THR A 1 75 ? 8.693 -8.672 15.771 1.00 96.62 75 THR A CA 1
ATOM 607 C C . THR A 1 75 ? 9.470 -8.481 14.470 1.00 96.62 75 THR A C 1
ATOM 609 O O . THR A 1 75 ? 10.437 -9.203 14.245 1.00 96.62 75 THR A O 1
ATOM 612 N N . TYR A 1 76 ? 9.156 -7.465 13.660 1.00 97.75 76 TYR A N 1
ATOM 613 C CA . TYR A 1 76 ? 9.923 -7.181 12.436 1.00 97.75 76 TYR A CA 1
ATOM 614 C C . TYR A 1 76 ? 11.405 -6.885 12.715 1.00 97.75 76 TYR A C 1
ATOM 616 O O . TYR A 1 76 ? 12.285 -7.371 12.002 1.00 97.75 76 TYR A O 1
ATOM 624 N N . HIS A 1 77 ? 11.709 -6.136 13.776 1.00 98.06 77 HIS A N 1
ATOM 625 C CA . HIS A 1 77 ? 13.080 -5.792 14.148 1.00 98.06 77 HIS A CA 1
ATOM 626 C C . HIS A 1 77 ? 13.941 -7.025 14.471 1.00 98.06 77 HIS A C 1
ATOM 628 O O . HIS A 1 77 ? 15.134 -7.056 14.136 1.00 98.06 77 HIS A O 1
ATOM 634 N N . ASN A 1 78 ? 13.345 -8.063 15.066 1.00 97.62 78 ASN A N 1
ATOM 635 C CA . ASN A 1 78 ? 14.028 -9.328 15.350 1.00 97.62 78 ASN A CA 1
ATOM 636 C C . ASN A 1 78 ? 14.483 -10.044 14.063 1.00 97.62 78 ASN A C 1
ATOM 638 O O . ASN A 1 78 ? 15.500 -10.734 14.080 1.00 97.62 78 ASN A O 1
ATOM 642 N N . TYR A 1 79 ? 13.803 -9.806 12.935 1.00 97.44 79 TYR A N 1
ATOM 643 C CA . TYR A 1 79 ? 14.125 -10.377 11.619 1.00 97.44 79 TYR A CA 1
ATOM 644 C C . TYR A 1 79 ? 14.738 -9.367 10.637 1.00 97.44 79 TYR A C 1
ATOM 646 O O . TYR A 1 79 ? 14.857 -9.657 9.444 1.00 97.44 79 TYR A O 1
ATOM 654 N N . ARG A 1 80 ? 15.176 -8.190 11.110 1.00 98.12 80 ARG A N 1
ATOM 655 C CA . ARG A 1 80 ? 15.662 -7.087 10.255 1.00 98.12 80 ARG A CA 1
ATOM 656 C C . ARG A 1 80 ? 16.733 -7.496 9.239 1.00 98.12 80 ARG A C 1
ATOM 658 O O . ARG A 1 80 ? 16.735 -6.977 8.133 1.00 98.12 80 ARG A O 1
ATOM 665 N N . ASN A 1 81 ? 17.616 -8.435 9.588 1.00 98.38 81 ASN A N 1
ATOM 666 C CA . ASN A 1 81 ? 18.680 -8.896 8.693 1.00 98.38 81 ASN A CA 1
ATOM 667 C C . ASN A 1 81 ? 18.114 -9.694 7.511 1.00 98.38 81 ASN A C 1
ATOM 669 O O . ASN A 1 81 ? 18.500 -9.453 6.371 1.00 98.38 81 ASN A O 1
ATOM 673 N N . THR A 1 82 ? 17.173 -10.604 7.771 1.00 97.81 82 THR A N 1
ATOM 674 C CA . THR A 1 82 ? 16.503 -11.398 6.731 1.00 97.81 82 THR A CA 1
ATOM 675 C C . THR A 1 82 ? 15.635 -10.512 5.844 1.00 97.81 82 THR A C 1
ATOM 677 O O . THR A 1 82 ? 15.672 -10.636 4.621 1.00 97.81 82 THR A O 1
ATOM 680 N N . LEU A 1 83 ? 14.910 -9.566 6.445 1.00 97.94 83 LEU A N 1
ATOM 681 C CA . LEU A 1 83 ? 14.112 -8.580 5.714 1.00 97.94 83 LEU A CA 1
ATOM 682 C C . LEU A 1 83 ? 14.997 -7.697 4.823 1.00 97.94 83 LEU A C 1
ATOM 684 O O . LEU A 1 83 ? 14.706 -7.536 3.641 1.00 97.94 83 LEU A O 1
ATOM 688 N N . ALA A 1 84 ? 16.116 -7.192 5.351 1.00 98.38 84 ALA A N 1
ATOM 689 C CA . ALA A 1 84 ? 17.074 -6.398 4.585 1.00 98.38 84 ALA A CA 1
ATOM 690 C C . ALA A 1 84 ? 17.716 -7.203 3.446 1.00 98.38 84 ALA A C 1
ATOM 692 O O . ALA A 1 84 ? 17.863 -6.685 2.341 1.00 98.38 84 ALA A O 1
ATOM 693 N N . ALA A 1 85 ? 18.069 -8.470 3.683 1.00 98.44 85 ALA A N 1
ATOM 694 C CA . ALA A 1 85 ? 18.604 -9.352 2.648 1.00 98.44 85 ALA A CA 1
ATOM 695 C C . ALA A 1 85 ? 17.581 -9.606 1.527 1.00 98.44 85 ALA A C 1
ATOM 697 O O . ALA A 1 85 ? 17.940 -9.527 0.353 1.00 98.44 85 ALA A O 1
ATOM 698 N N . SER A 1 86 ? 16.315 -9.836 1.888 1.00 98.06 86 SER A N 1
ATOM 699 C CA . SER A 1 86 ? 15.213 -10.057 0.940 1.00 98.06 86 SER A CA 1
ATOM 700 C C . SER A 1 86 ? 14.935 -8.806 0.099 1.00 98.06 86 SER A C 1
ATOM 702 O O . SER A 1 86 ? 14.865 -8.885 -1.126 1.00 98.06 86 SER A O 1
ATOM 704 N N . LEU A 1 87 ? 14.883 -7.628 0.735 1.00 98.12 87 LEU A N 1
ATOM 705 C CA . LEU A 1 87 ? 14.745 -6.342 0.043 1.00 98.12 87 LEU A CA 1
ATOM 706 C C . LEU A 1 87 ? 15.925 -6.074 -0.903 1.00 98.12 87 LEU A C 1
ATOM 708 O O . LEU A 1 87 ? 15.730 -5.685 -2.052 1.00 98.12 87 LEU A O 1
ATOM 712 N N . ASN A 1 88 ? 17.155 -6.309 -0.442 1.00 98.31 88 ASN A N 1
ATOM 713 C CA . ASN A 1 88 ? 18.356 -6.129 -1.255 1.00 98.31 88 ASN A CA 1
ATOM 714 C C . ASN A 1 88 ? 18.378 -7.066 -2.472 1.00 98.31 88 ASN A C 1
ATOM 716 O O . ASN A 1 88 ? 18.849 -6.666 -3.533 1.00 98.31 88 ASN A O 1
ATOM 720 N N . ALA A 1 89 ? 17.867 -8.295 -2.341 1.00 98.00 89 ALA A N 1
ATOM 721 C CA . ALA A 1 89 ? 17.702 -9.198 -3.477 1.00 98.00 89 ALA A CA 1
ATOM 722 C C . ALA A 1 89 ? 16.742 -8.604 -4.522 1.00 98.00 89 ALA A C 1
ATOM 724 O O . ALA A 1 89 ? 17.124 -8.509 -5.685 1.00 98.00 89 ALA A O 1
ATOM 725 N N . GLY A 1 90 ? 15.576 -8.095 -4.105 1.00 97.25 90 GLY A N 1
ATOM 726 C CA . GLY A 1 90 ? 14.632 -7.418 -5.007 1.00 97.25 90 GLY A CA 1
ATOM 727 C C . GLY A 1 90 ? 15.231 -6.187 -5.701 1.00 97.25 90 GLY A C 1
ATOM 728 O O . GLY A 1 90 ? 15.132 -6.046 -6.917 1.00 97.25 90 GLY A O 1
ATOM 729 N N . ILE A 1 91 ? 15.950 -5.334 -4.960 1.00 97.56 91 ILE A N 1
ATOM 730 C CA . ILE A 1 91 ? 16.646 -4.168 -5.535 1.00 97.56 91 ILE A CA 1
ATOM 731 C C . ILE A 1 91 ? 17.677 -4.605 -6.586 1.00 97.56 91 ILE A C 1
ATOM 733 O O . ILE A 1 91 ? 17.768 -4.005 -7.658 1.00 97.56 91 ILE A O 1
ATOM 737 N N . LYS A 1 92 ? 18.455 -5.657 -6.306 1.00 97.81 92 LYS A N 1
ATOM 738 C CA . LYS A 1 92 ? 19.438 -6.191 -7.258 1.00 97.81 92 LYS A CA 1
ATOM 739 C C . LYS A 1 92 ? 18.782 -6.785 -8.500 1.00 97.81 92 LYS A C 1
ATOM 741 O O . LYS A 1 92 ? 19.334 -6.589 -9.580 1.00 97.81 92 LYS A O 1
ATOM 746 N N . SER A 1 93 ? 17.632 -7.446 -8.366 1.00 97.62 93 SER A N 1
ATOM 747 C CA . SER A 1 93 ? 16.839 -7.919 -9.507 1.00 97.62 93 SER A CA 1
ATOM 748 C C . SER A 1 93 ? 16.431 -6.752 -10.409 1.00 97.62 93 SER A C 1
ATOM 750 O O . SER A 1 93 ? 16.715 -6.785 -11.605 1.00 97.62 93 SER A O 1
ATOM 752 N N . ASN A 1 94 ? 15.891 -5.669 -9.837 1.00 97.56 94 ASN A N 1
ATOM 753 C CA . ASN A 1 94 ? 15.513 -4.474 -10.603 1.00 97.56 94 ASN A CA 1
ATOM 754 C C . ASN A 1 94 ? 16.718 -3.849 -11.328 1.00 97.56 94 ASN A C 1
ATOM 756 O O . ASN A 1 94 ? 16.642 -3.532 -12.513 1.00 97.56 94 ASN A O 1
ATOM 760 N N . ILE A 1 95 ? 17.862 -3.719 -10.643 1.00 97.94 95 ILE A N 1
ATOM 761 C CA . ILE A 1 95 ? 19.102 -3.196 -11.242 1.00 97.94 95 ILE A CA 1
ATOM 762 C C 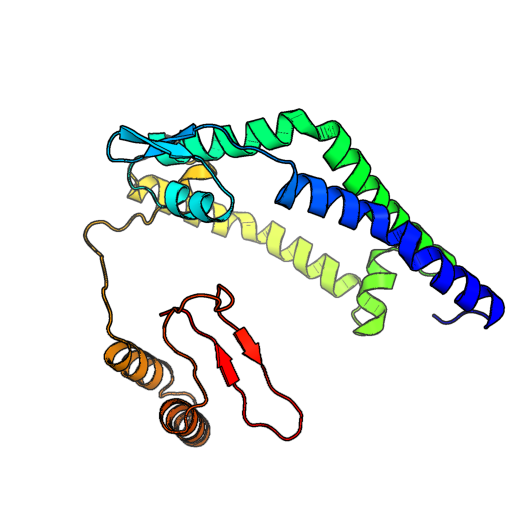. ILE A 1 95 ? 19.611 -4.108 -12.367 1.00 97.94 95 ILE A C 1
ATOM 764 O O . ILE A 1 95 ? 20.090 -3.609 -13.386 1.00 97.94 95 ILE A O 1
ATOM 768 N N . PHE A 1 96 ? 19.547 -5.428 -12.181 1.00 97.62 96 PHE A N 1
ATOM 769 C CA . PHE A 1 96 ? 19.981 -6.404 -13.176 1.00 97.62 96 PHE A CA 1
ATOM 770 C C . PHE A 1 96 ? 19.180 -6.262 -14.472 1.00 97.62 96 PHE A C 1
ATOM 772 O O . PHE A 1 96 ? 19.792 -6.062 -15.521 1.00 97.62 96 PHE A O 1
ATOM 779 N N . TYR A 1 97 ? 17.844 -6.287 -14.403 1.00 97.62 97 TYR A N 1
ATOM 780 C CA . TYR A 1 97 ? 17.004 -6.172 -15.600 1.00 97.62 97 TYR A CA 1
ATOM 781 C C . TYR A 1 97 ? 17.131 -4.810 -16.276 1.00 97.62 97 TYR A C 1
ATOM 783 O O . TYR A 1 97 ? 17.263 -4.761 -17.499 1.00 97.62 97 TYR A O 1
ATOM 791 N N . ALA A 1 98 ? 17.174 -3.722 -15.500 1.00 98.12 98 ALA A N 1
ATOM 792 C CA . ALA A 1 98 ? 17.374 -2.382 -16.044 1.00 98.12 98 ALA A CA 1
ATOM 793 C C . ALA A 1 98 ? 18.674 -2.304 -16.861 1.00 98.12 98 ALA A C 1
ATOM 795 O O . ALA A 1 98 ? 18.665 -1.918 -18.028 1.00 98.12 98 ALA A O 1
ATOM 796 N N . ARG A 1 99 ? 19.792 -2.764 -16.287 1.00 97.88 99 ARG A N 1
ATOM 797 C CA . ARG A 1 99 ? 21.095 -2.754 -16.969 1.00 97.88 99 ARG A CA 1
ATOM 798 C C . ARG A 1 99 ? 21.153 -3.707 -18.154 1.00 97.88 99 ARG A C 1
ATOM 800 O O . ARG A 1 99 ? 21.713 -3.337 -19.183 1.00 97.88 99 ARG A O 1
ATOM 807 N N . ALA A 1 100 ? 20.605 -4.914 -18.013 1.00 97.75 100 ALA A N 1
ATOM 808 C CA . ALA A 1 100 ? 20.594 -5.903 -19.085 1.00 97.75 100 ALA A CA 1
ATOM 809 C C . ALA A 1 100 ? 19.844 -5.378 -20.313 1.00 97.75 100 ALA A C 1
ATOM 811 O O . ALA A 1 100 ? 20.306 -5.567 -21.430 1.00 97.75 100 ALA A O 1
ATOM 812 N N . ARG A 1 101 ? 18.745 -4.645 -20.099 1.00 97.81 101 ARG A N 1
ATOM 813 C CA . ARG A 1 101 ? 17.976 -3.972 -21.154 1.00 97.81 101 ARG A CA 1
ATOM 814 C C . ARG A 1 101 ? 18.509 -2.580 -21.521 1.00 97.81 101 ARG A C 1
ATOM 816 O O . ARG A 1 101 ? 17.856 -1.854 -22.260 1.00 97.81 101 ARG A O 1
ATOM 823 N N . HIS A 1 102 ? 19.694 -2.197 -21.054 1.00 97.19 102 HIS A N 1
ATOM 824 C CA . HIS A 1 102 ? 20.334 -0.915 -21.376 1.00 97.19 102 HIS A CA 1
ATOM 825 C C . HIS A 1 102 ? 19.552 0.339 -20.944 1.00 97.19 102 HIS A C 1
ATOM 827 O O . HIS A 1 102 ? 19.685 1.385 -21.577 1.00 97.19 102 HIS A O 1
ATOM 833 N N . TYR A 1 103 ? 18.764 0.257 -19.872 1.00 98.06 103 TYR A N 1
ATOM 834 C CA . TYR A 1 103 ? 18.243 1.444 -19.195 1.00 98.06 103 TYR A CA 1
ATOM 835 C C . TYR A 1 103 ? 19.336 2.102 -18.346 1.00 98.06 103 TYR A C 1
ATOM 837 O O . TYR A 1 103 ? 20.219 1.433 -17.791 1.00 98.06 103 TYR A O 1
ATOM 845 N N . SER A 1 104 ? 19.256 3.421 -18.210 1.00 96.12 104 SER A N 1
ATOM 846 C CA . SER A 1 104 ? 20.176 4.242 -17.418 1.00 96.12 104 SER A CA 1
ATOM 847 C C . SER A 1 104 ? 19.923 4.083 -15.919 1.00 96.12 104 SER A C 1
ATOM 849 O O . SER A 1 104 ? 20.855 4.173 -15.113 1.00 96.12 104 SER A O 1
ATOM 851 N N . SER A 1 105 ? 18.673 3.810 -15.532 1.00 97.31 105 SER A N 1
ATOM 852 C CA . SER A 1 105 ? 18.270 3.594 -14.143 1.00 97.31 105 SER A CA 1
ATOM 853 C C . SER A 1 105 ? 17.163 2.540 -14.023 1.00 97.31 105 SER A C 1
ATOM 855 O O . SER A 1 105 ? 16.477 2.200 -14.984 1.00 97.31 105 SER A O 1
ATOM 857 N N . ALA A 1 106 ? 16.982 2.000 -12.813 1.00 97.31 106 ALA A N 1
ATOM 858 C CA . ALA A 1 106 ? 15.851 1.117 -12.524 1.00 97.31 106 ALA A CA 1
ATOM 859 C C . ALA A 1 106 ? 14.509 1.869 -12.499 1.00 97.31 106 ALA A C 1
ATOM 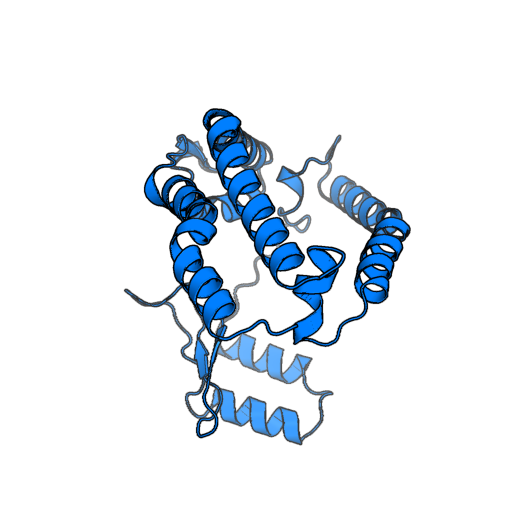861 O O . ALA A 1 106 ? 13.470 1.241 -12.668 1.00 97.31 106 ALA A O 1
ATOM 862 N N . ILE A 1 107 ? 14.534 3.191 -12.287 1.00 97.38 107 ILE A N 1
ATOM 863 C CA . ILE A 1 107 ? 13.339 4.038 -12.344 1.00 97.38 107 ILE A CA 1
ATOM 864 C C . ILE A 1 107 ? 12.903 4.198 -13.800 1.00 97.38 107 ILE A C 1
ATOM 866 O O . ILE A 1 107 ? 11.749 3.931 -14.104 1.00 97.38 107 ILE A O 1
ATOM 870 N N . GLU A 1 108 ? 13.828 4.531 -14.705 1.00 97.62 108 GLU A N 1
ATOM 871 C CA . GLU A 1 108 ? 13.556 4.616 -16.145 1.00 97.62 108 GLU A CA 1
ATOM 872 C C . GLU A 1 108 ? 12.962 3.301 -16.668 1.00 97.62 108 GLU A C 1
ATOM 874 O O . GLU A 1 108 ? 11.904 3.304 -17.289 1.00 97.62 108 GLU A O 1
ATOM 879 N N . ALA A 1 109 ? 13.574 2.164 -16.312 1.00 97.69 109 ALA A N 1
ATOM 880 C CA . ALA A 1 109 ? 13.077 0.843 -16.693 1.00 97.69 109 ALA A CA 1
ATOM 881 C C . ALA A 1 109 ? 11.646 0.557 -16.203 1.00 97.69 109 ALA A C 1
ATOM 883 O O . ALA A 1 109 ? 10.889 -0.112 -16.896 1.00 97.69 109 ALA A O 1
ATOM 884 N N . ALA A 1 110 ? 11.276 1.036 -15.011 1.00 97.25 110 ALA A N 1
ATOM 885 C CA . ALA A 1 110 ? 9.949 0.816 -14.435 1.00 97.25 110 ALA A CA 1
ATOM 886 C C . ALA A 1 110 ? 8.867 1.740 -15.021 1.00 97.25 110 ALA A C 1
ATOM 888 O O . ALA A 1 110 ? 7.684 1.458 -14.858 1.00 97.25 110 ALA A O 1
ATOM 889 N N . LEU A 1 111 ? 9.263 2.847 -15.653 1.00 97.75 111 LEU A N 1
ATOM 890 C CA . LEU A 1 111 ? 8.364 3.866 -16.197 1.00 97.75 111 LEU A CA 1
ATOM 891 C C . LEU A 1 111 ? 8.172 3.759 -17.722 1.00 97.75 111 LEU A C 1
ATOM 893 O O . LEU A 1 111 ? 7.229 4.348 -18.253 1.00 97.75 111 LEU A O 1
ATOM 897 N N . ASP A 1 112 ? 9.050 3.029 -18.419 1.00 97.00 112 ASP A N 1
ATOM 898 C CA . ASP A 1 112 ? 9.089 2.942 -19.888 1.00 97.00 112 ASP A CA 1
ATOM 899 C C . ASP A 1 112 ? 7.817 2.322 -20.491 1.00 97.00 112 ASP A C 1
ATOM 901 O O . ASP A 1 112 ? 7.284 2.853 -21.464 1.00 97.00 112 ASP A O 1
ATOM 905 N N . ASP A 1 113 ? 7.278 1.256 -19.885 1.00 96.12 113 ASP A N 1
ATOM 906 C CA . ASP A 1 113 ? 6.086 0.553 -20.396 1.00 96.12 113 ASP A CA 1
ATOM 907 C C . ASP A 1 113 ? 4.839 1.459 -20.444 1.00 96.12 113 ASP A C 1
ATOM 909 O O . ASP A 1 113 ? 4.034 1.365 -21.373 1.00 96.12 113 ASP A O 1
ATOM 913 N N . ASP A 1 114 ? 4.713 2.381 -19.482 1.00 97.06 114 ASP A N 1
ATOM 914 C CA . ASP A 1 114 ? 3.645 3.389 -19.422 1.00 97.06 114 ASP A CA 1
ATOM 915 C C . ASP A 1 114 ? 4.029 4.709 -20.126 1.00 97.06 114 ASP A C 1
ATOM 917 O O . ASP A 1 114 ? 3.254 5.671 -20.127 1.00 97.06 114 ASP A O 1
ATOM 921 N N . ASN A 1 115 ? 5.221 4.772 -20.734 1.00 96.69 115 ASN A N 1
ATOM 922 C CA . ASN A 1 115 ? 5.787 5.954 -21.389 1.00 96.69 115 ASN A CA 1
ATOM 923 C C . ASN A 1 115 ? 5.813 7.194 -20.469 1.00 96.69 115 ASN A C 1
ATOM 925 O O . ASN A 1 115 ? 5.459 8.311 -20.868 1.00 96.69 115 ASN A O 1
ATOM 929 N N . ILE A 1 116 ? 6.213 6.996 -19.209 1.00 97.69 116 ILE A N 1
ATOM 930 C CA . ILE A 1 116 ? 6.312 8.062 -18.210 1.00 97.69 116 ILE A CA 1
ATOM 931 C C . ILE A 1 116 ? 7.751 8.584 -18.164 1.00 97.69 116 ILE A C 1
ATOM 933 O O . ILE A 1 116 ? 8.705 7.843 -17.952 1.00 97.69 116 ILE A O 1
ATOM 937 N N . GLN A 1 117 ? 7.919 9.898 -18.313 1.00 96.62 117 GLN A N 1
ATOM 938 C CA . GLN A 1 117 ? 9.226 10.535 -18.147 1.00 96.62 117 GLN A CA 1
ATOM 939 C C . GLN A 1 117 ? 9.638 10.550 -16.667 1.00 96.62 117 GLN A C 1
ATOM 941 O O . GLN A 1 117 ? 8.829 10.897 -15.805 1.00 96.62 117 GLN A O 1
ATOM 946 N N . GLU A 1 118 ? 10.910 10.264 -16.371 1.00 96.50 118 GLU A N 1
ATOM 947 C CA . GLU A 1 118 ? 11.458 10.257 -15.000 1.00 96.50 118 GLU A CA 1
ATOM 948 C C . GLU A 1 118 ? 11.217 11.587 -14.257 1.00 96.50 118 GLU A C 1
ATOM 950 O O . GLU A 1 118 ? 10.929 11.597 -13.061 1.00 96.50 118 GLU A O 1
ATOM 955 N N . GLU A 1 119 ? 11.212 12.712 -14.981 1.00 97.56 119 GLU A N 1
ATOM 956 C CA . GLU A 1 119 ? 10.895 14.034 -14.429 1.00 97.56 119 GLU A CA 1
ATOM 957 C C . GLU A 1 119 ? 9.501 14.092 -13.772 1.00 97.56 119 GLU A C 1
ATOM 959 O O . GLU A 1 119 ? 9.325 14.774 -12.764 1.00 97.56 119 GLU A O 1
ATOM 964 N N . VAL A 1 120 ? 8.507 13.352 -14.279 1.00 97.75 120 VAL A N 1
ATOM 965 C CA . VAL A 1 120 ? 7.160 13.302 -13.680 1.00 97.75 120 VAL A CA 1
ATOM 966 C C . VAL A 1 120 ? 7.215 12.692 -12.277 1.00 97.75 120 VAL A C 1
ATOM 968 O O . VAL A 1 120 ? 6.590 13.213 -11.349 1.00 97.75 120 VAL A O 1
ATOM 971 N N . TYR A 1 121 ? 7.993 11.622 -12.106 1.00 97.44 121 TYR A N 1
ATOM 972 C CA . TYR A 1 121 ? 8.200 10.972 -10.813 1.00 97.44 121 TYR A CA 1
ATOM 973 C C . TYR A 1 121 ? 8.954 11.890 -9.839 1.00 97.44 121 TYR A C 1
ATOM 975 O O . TYR A 1 121 ? 8.515 12.096 -8.704 1.00 97.44 121 TYR A O 1
ATOM 983 N N . GLU A 1 122 ? 10.051 12.502 -10.286 1.00 97.44 122 GLU A N 1
ATOM 984 C CA . GLU A 1 122 ? 10.858 13.402 -9.450 1.00 97.44 122 GLU A CA 1
ATOM 985 C C . GLU A 1 122 ? 10.088 14.665 -9.034 1.00 97.44 122 GLU A C 1
ATOM 987 O O . GLU A 1 122 ? 10.165 15.103 -7.877 1.00 97.44 122 GLU A O 1
ATOM 992 N N . ASN A 1 123 ? 9.278 15.218 -9.941 1.00 98.19 123 ASN A N 1
ATOM 993 C CA . ASN A 1 123 ? 8.406 16.353 -9.648 1.00 98.19 123 ASN A CA 1
ATOM 994 C C . ASN A 1 123 ? 7.346 15.990 -8.603 1.00 98.19 123 ASN A C 1
ATOM 996 O O . ASN A 1 123 ? 7.123 16.771 -7.675 1.00 98.19 123 ASN A O 1
ATOM 1000 N N . LEU A 1 124 ? 6.742 14.798 -8.686 1.00 98.06 124 LEU A N 1
ATOM 1001 C CA . LEU A 1 124 ? 5.812 14.312 -7.662 1.00 98.06 124 LEU A CA 1
ATOM 1002 C C . LEU A 1 124 ? 6.487 14.252 -6.285 1.00 98.06 124 LEU A C 1
ATOM 1004 O O . LEU A 1 124 ? 5.959 14.801 -5.315 1.00 98.06 124 LEU A O 1
ATOM 1008 N N . VAL A 1 125 ? 7.661 13.620 -6.190 1.00 97.94 125 VAL A N 1
ATOM 1009 C CA . VAL A 1 125 ? 8.399 13.493 -4.921 1.00 97.94 125 VAL A CA 1
ATOM 1010 C C . VAL A 1 125 ? 8.767 14.868 -4.359 1.00 97.94 125 VAL A C 1
ATOM 1012 O O . VAL A 1 125 ? 8.613 15.116 -3.158 1.00 97.94 125 VAL A O 1
ATOM 1015 N N . THR A 1 126 ? 9.232 15.774 -5.218 1.00 98.44 126 THR A N 1
ATOM 1016 C CA . THR A 1 126 ? 9.641 17.131 -4.839 1.00 98.44 126 THR A CA 1
ATOM 1017 C C . THR A 1 126 ? 8.463 17.961 -4.338 1.00 98.44 126 THR A C 1
ATOM 1019 O O . THR A 1 126 ? 8.538 18.544 -3.251 1.00 98.44 126 THR A O 1
ATOM 1022 N N . GLU A 1 127 ? 7.352 17.984 -5.074 1.00 98.12 127 GLU A N 1
ATOM 1023 C CA . GLU A 1 127 ? 6.171 18.753 -4.680 1.00 98.12 127 GLU A CA 1
ATOM 1024 C C . GLU A 1 127 ? 5.521 18.172 -3.416 1.00 98.12 127 GLU A C 1
ATOM 1026 O O . GLU A 1 127 ? 5.212 18.926 -2.493 1.00 98.12 127 GLU A O 1
ATOM 1031 N N . VAL A 1 128 ? 5.421 16.845 -3.269 1.00 98.19 128 VAL A N 1
ATOM 1032 C CA . VAL A 1 128 ? 4.923 16.237 -2.018 1.00 98.19 128 VAL A CA 1
ATOM 1033 C C . VAL A 1 128 ? 5.775 16.661 -0.816 1.00 98.19 128 VAL A C 1
ATOM 1035 O O . VAL A 1 128 ? 5.226 17.066 0.213 1.00 98.19 128 VAL A O 1
ATOM 1038 N N . ARG A 1 129 ? 7.111 16.645 -0.938 1.00 97.94 129 ARG A N 1
ATOM 1039 C CA . ARG A 1 129 ? 8.023 17.090 0.134 1.00 97.94 129 ARG A CA 1
ATOM 1040 C C . ARG A 1 129 ? 7.816 18.557 0.506 1.00 97.94 129 ARG A C 1
ATOM 1042 O O . ARG A 1 129 ? 7.808 18.896 1.690 1.00 97.94 129 ARG A O 1
ATOM 1049 N N . LYS A 1 130 ? 7.610 19.421 -0.486 1.00 98.38 130 LYS A N 1
ATOM 1050 C CA . LYS A 1 130 ? 7.345 20.856 -0.298 1.00 98.38 130 LYS A CA 1
ATOM 1051 C C . LYS A 1 130 ? 6.046 21.125 0.468 1.00 98.38 130 LYS A C 1
ATOM 1053 O O . LYS A 1 130 ? 5.987 22.096 1.221 1.00 98.38 130 LYS A O 1
ATOM 1058 N N . TYR A 1 131 ? 5.042 20.256 0.340 1.00 97.81 131 TYR A N 1
ATOM 1059 C CA . TYR A 1 131 ? 3.757 20.375 1.042 1.00 97.81 131 TYR A CA 1
ATOM 1060 C C . TYR A 1 131 ? 3.659 19.575 2.356 1.00 97.81 131 TYR A C 1
ATOM 1062 O O . TYR A 1 131 ? 2.618 19.625 3.015 1.00 97.81 131 TYR A O 1
ATOM 1070 N N . LEU A 1 132 ? 4.743 18.944 2.833 1.00 97.88 132 LEU A N 1
ATOM 1071 C CA . LEU A 1 132 ? 4.793 18.332 4.175 1.00 97.88 132 LEU A CA 1
ATOM 1072 C C . LEU A 1 132 ? 4.364 19.263 5.328 1.00 97.88 132 LEU A C 1
ATOM 1074 O O . LEU A 1 132 ? 3.752 18.765 6.275 1.00 97.88 132 LEU A O 1
ATOM 1078 N N . PRO A 1 133 ? 4.571 20.598 5.286 1.00 98.31 133 PRO A N 1
ATOM 1079 C CA . PRO A 1 133 ? 4.018 21.488 6.306 1.00 98.31 133 PRO A CA 1
ATOM 1080 C C . PRO A 1 133 ? 2.492 21.393 6.467 1.00 98.31 133 PRO A C 1
ATOM 1082 O O . PRO A 1 133 ? 2.000 21.550 7.582 1.00 98.31 133 PRO A O 1
ATOM 1085 N N . VAL A 1 134 ? 1.739 21.092 5.400 1.00 98.12 134 VAL A N 1
ATOM 1086 C CA . VAL A 1 134 ? 0.280 20.881 5.473 1.00 98.12 134 VAL A CA 1
ATOM 1087 C C . VAL A 1 134 ? -0.038 19.606 6.256 1.00 98.12 134 VAL A C 1
ATOM 1089 O O . VAL A 1 134 ? -0.910 19.614 7.126 1.00 98.12 134 VAL A O 1
ATOM 1092 N N . LEU A 1 135 ? 0.720 18.529 6.022 1.00 96.31 135 LEU A N 1
ATOM 1093 C CA . LEU A 1 135 ? 0.619 17.303 6.816 1.00 96.31 135 LEU A CA 1
ATOM 1094 C C . LEU A 1 135 ? 0.933 17.583 8.294 1.00 96.31 135 LEU A C 1
ATOM 1096 O O . LEU A 1 135 ? 0.178 17.167 9.167 1.00 96.31 135 LEU A O 1
ATOM 1100 N N . HIS A 1 136 ? 1.990 18.341 8.593 1.00 96.38 136 HIS A N 1
ATOM 1101 C CA . HIS A 1 136 ? 2.326 18.705 9.975 1.00 96.38 136 HIS A CA 1
ATOM 1102 C C . HIS A 1 136 ? 1.217 19.534 10.645 1.00 96.38 136 HIS A C 1
ATOM 1104 O O . HIS A 1 136 ? 0.895 19.303 11.808 1.00 96.38 136 HIS A O 1
ATOM 1110 N N . GLN A 1 137 ? 0.581 20.464 9.922 1.00 97.81 137 GLN A N 1
ATOM 1111 C CA . GLN A 1 137 ? -0.578 21.214 10.429 1.00 97.81 137 GLN A CA 1
ATOM 1112 C C . GLN A 1 137 ? -1.769 20.299 10.745 1.00 97.81 137 GLN A C 1
ATOM 1114 O O . GLN A 1 137 ? -2.420 20.471 11.782 1.00 97.81 137 GLN A O 1
ATOM 1119 N N . PHE A 1 138 ? -2.035 19.312 9.886 1.00 96.56 138 PHE A N 1
ATOM 1120 C CA . PHE A 1 138 ? -3.057 18.299 10.133 1.00 96.56 138 PHE A CA 1
ATOM 1121 C C . PHE A 1 138 ? -2.742 17.474 11.390 1.00 96.56 138 PHE A C 1
ATOM 1123 O O . PHE A 1 138 ? -3.602 17.347 12.264 1.00 96.56 138 PHE A O 1
ATOM 1130 N N . LEU A 1 139 ? -1.505 16.986 11.535 1.00 96.50 139 LEU A N 1
ATOM 1131 C CA . LEU A 1 139 ? -1.075 16.212 12.706 1.00 96.50 139 LEU A CA 1
ATOM 1132 C C . LEU A 1 139 ? -1.150 17.031 14.001 1.00 96.50 139 LEU A C 1
ATOM 1134 O O . LEU A 1 139 ? -1.681 16.539 14.993 1.00 96.50 139 LEU A O 1
ATOM 1138 N N . ASN A 1 140 ? -0.740 18.302 13.973 1.00 96.94 140 ASN A N 1
ATOM 1139 C CA . ASN A 1 140 ? -0.868 19.217 15.113 1.00 96.94 140 ASN A CA 1
ATOM 1140 C C . ASN A 1 140 ? -2.334 19.457 15.502 1.00 96.94 140 ASN A C 1
ATOM 1142 O O . ASN A 1 140 ? -2.671 19.526 16.684 1.00 96.94 140 ASN A O 1
ATOM 1146 N N . THR A 1 141 ? -3.227 19.592 14.517 1.00 96.56 141 THR A N 1
ATOM 1147 C CA . THR A 1 141 ? -4.670 19.716 14.771 1.00 96.56 141 THR A CA 1
ATOM 1148 C C . THR A 1 141 ? -5.218 18.438 15.397 1.00 96.56 141 THR A C 1
ATOM 1150 O O . THR A 1 141 ? -5.916 18.496 16.409 1.00 96.56 141 THR A O 1
ATOM 1153 N N . LYS A 1 142 ? -4.859 17.275 14.847 1.00 95.88 142 LYS A N 1
ATOM 1154 C CA . LYS A 1 142 ? -5.276 15.973 15.372 1.00 95.88 142 LYS A CA 1
ATOM 1155 C C . LYS A 1 142 ? -4.774 15.742 16.800 1.00 95.88 142 LYS A C 1
ATOM 1157 O O . LYS A 1 142 ? -5.560 15.318 17.642 1.00 95.88 142 LYS A O 1
ATOM 1162 N N . GLN A 1 143 ? -3.520 16.088 17.088 1.00 96.62 143 GLN A N 1
ATOM 1163 C CA . GLN A 1 143 ? -2.936 16.028 18.429 1.00 96.62 143 GLN A CA 1
ATOM 1164 C C . GLN A 1 143 ? -3.770 16.823 19.444 1.00 96.62 143 GLN A C 1
ATOM 1166 O O . GLN A 1 143 ? -4.130 16.292 20.495 1.00 96.62 143 GLN A O 1
ATOM 1171 N N . LYS A 1 144 ? -4.133 18.071 19.107 1.00 96.31 144 LYS A N 1
ATOM 1172 C CA . LYS A 1 144 ? -4.980 18.926 19.958 1.00 96.31 144 LYS A CA 1
ATOM 1173 C C . LYS A 1 144 ? -6.361 18.318 20.186 1.00 96.31 144 LYS A C 1
ATOM 1175 O O . LYS A 1 144 ? -6.830 18.303 21.315 1.00 96.31 144 LYS A O 1
ATOM 1180 N N . LEU A 1 145 ? -6.998 17.795 19.137 1.00 95.06 145 LEU A N 1
ATOM 1181 C CA . LEU A 1 145 ? -8.327 17.181 19.245 1.00 95.06 145 LEU A CA 1
ATOM 1182 C C . LEU A 1 145 ? -8.326 15.898 20.092 1.00 95.06 145 LEU A C 1
ATOM 1184 O O . LEU A 1 145 ? -9.319 15.599 20.748 1.00 95.06 145 LEU A O 1
ATOM 1188 N N . LEU A 1 146 ? -7.220 15.151 20.085 1.00 94.44 146 LEU A N 1
ATOM 1189 C CA . LEU A 1 146 ? -7.036 13.953 20.906 1.00 94.44 146 LEU A CA 1
ATOM 1190 C C . LEU A 1 146 ? -6.551 14.260 22.333 1.00 94.44 146 LEU A C 1
ATOM 1192 O O . LEU A 1 146 ? -6.446 13.334 23.133 1.00 94.44 146 LEU A O 1
ATOM 1196 N N . ASN A 1 147 ? -6.273 15.528 22.661 1.00 94.75 147 ASN A N 1
ATOM 1197 C CA . ASN A 1 147 ? -5.687 15.962 23.934 1.00 94.75 147 ASN A CA 1
ATOM 1198 C C . ASN A 1 147 ? -4.367 15.239 24.276 1.00 94.75 147 ASN A C 1
ATOM 1200 O O . ASN A 1 147 ? -4.156 14.831 25.417 1.00 94.75 147 ASN A O 1
ATOM 1204 N N . LEU A 1 148 ? -3.486 15.065 23.285 1.00 95.44 148 LEU A N 1
ATOM 1205 C CA . LEU A 1 148 ? -2.186 14.408 23.458 1.00 95.44 148 LEU A CA 1
ATOM 1206 C C . LEU A 1 148 ? -1.056 15.426 23.665 1.00 95.44 148 LEU A C 1
ATOM 1208 O O . LEU A 1 148 ? -0.998 16.453 22.985 1.00 95.44 148 LEU A O 1
ATOM 1212 N N . GLU A 1 149 ? -0.119 15.110 24.560 1.00 95.12 149 GLU A N 1
ATOM 1213 C CA . GLU A 1 149 ? 1.117 15.888 24.742 1.00 95.12 149 GLU A CA 1
ATOM 1214 C C . GLU A 1 149 ? 2.053 15.754 23.532 1.00 95.12 149 GLU A C 1
ATOM 1216 O O . GLU A 1 149 ? 2.576 16.750 23.037 1.00 95.12 149 GLU A O 1
ATOM 1221 N N . GLU A 1 150 ? 2.187 14.536 23.005 1.00 96.06 150 GLU A N 1
ATOM 1222 C CA . GLU A 1 150 ? 2.932 14.209 21.790 1.00 96.06 150 GLU A CA 1
ATOM 1223 C C . GLU A 1 150 ? 2.103 13.237 20.941 1.00 96.06 150 GLU A C 1
ATOM 1225 O O . GLU A 1 150 ? 1.449 12.334 21.470 1.00 96.06 150 GLU A O 1
ATOM 1230 N N . ILE A 1 151 ? 2.100 13.437 19.621 1.00 96.38 151 ILE A N 1
ATOM 1231 C CA . ILE A 1 151 ? 1.467 12.517 18.675 1.00 96.38 151 ILE A CA 1
ATOM 1232 C C . ILE A 1 151 ? 2.503 11.531 18.136 1.00 96.38 151 ILE A C 1
ATOM 1234 O O . ILE A 1 151 ? 3.551 11.926 17.625 1.00 96.38 151 ILE A O 1
ATOM 1238 N N . HIS A 1 152 ? 2.196 10.240 18.200 1.00 97.44 152 HIS A N 1
ATOM 1239 C CA . HIS A 1 152 ? 3.047 9.189 17.650 1.00 97.44 152 HIS A CA 1
ATOM 1240 C C . HIS A 1 152 ? 2.407 8.521 16.426 1.00 97.44 152 HIS A C 1
ATOM 1242 O O . HIS A 1 152 ? 1.226 8.699 16.131 1.00 97.44 152 HIS A O 1
ATOM 1248 N N . LEU A 1 153 ? 3.177 7.691 15.710 1.00 96.38 153 LEU A N 1
ATOM 1249 C CA . LEU A 1 153 ? 2.685 6.951 14.536 1.00 96.38 153 LEU A CA 1
ATOM 1250 C C . LEU A 1 153 ? 1.473 6.058 14.851 1.00 96.38 153 LEU A C 1
ATOM 1252 O O . LEU A 1 153 ? 0.596 5.871 14.009 1.00 96.38 153 LEU A O 1
ATOM 1256 N N . TYR A 1 154 ? 1.392 5.543 16.077 1.00 97.38 154 TYR A N 1
ATOM 1257 C CA . TYR A 1 154 ? 0.258 4.747 16.537 1.00 97.38 154 TYR A CA 1
ATOM 1258 C C . TYR A 1 154 ? -0.990 5.575 16.871 1.00 97.38 154 TYR A C 1
ATOM 1260 O O . TYR A 1 154 ? -2.034 5.001 17.138 1.00 97.38 154 TYR A O 1
ATOM 1268 N N . ASP A 1 155 ? -0.934 6.906 16.813 1.00 97.44 155 ASP A N 1
ATOM 1269 C CA . ASP A 1 155 ? -2.092 7.792 17.005 1.00 97.44 155 ASP A CA 1
ATOM 1270 C C . ASP A 1 155 ? -2.722 8.237 15.673 1.00 97.44 155 ASP A C 1
ATOM 1272 O O . ASP A 1 155 ? -3.718 8.965 15.646 1.00 97.44 155 ASP A O 1
ATOM 1276 N N . LEU A 1 156 ? -2.163 7.805 14.538 1.00 95.56 156 LEU A N 1
ATOM 1277 C CA . LEU A 1 156 ? -2.577 8.294 13.223 1.00 95.56 156 LEU A CA 1
ATOM 1278 C C . LEU A 1 156 ? -3.912 7.723 12.740 1.00 95.56 156 LEU A C 1
ATOM 1280 O O . LEU A 1 156 ? -4.586 8.390 11.957 1.00 95.56 156 LEU A O 1
ATOM 1284 N N . TYR A 1 157 ? -4.339 6.565 13.245 1.00 94.62 157 TYR A N 1
ATOM 1285 C CA . TYR A 1 157 ? -5.564 5.887 12.799 1.00 94.62 157 TYR A CA 1
ATOM 1286 C C . TYR A 1 157 ? -6.767 6.129 13.713 1.00 94.62 157 TYR A C 1
ATOM 1288 O O . TYR A 1 157 ? -7.903 6.115 13.247 1.00 94.62 157 TYR A O 1
ATOM 1296 N N . VAL A 1 158 ? -6.550 6.462 14.990 1.00 94.38 158 VAL A N 1
ATOM 1297 C CA . VAL A 1 158 ? -7.659 6.772 15.900 1.00 94.38 158 VAL A CA 1
ATOM 1298 C C . VAL A 1 158 ? -8.429 8.008 15.430 1.00 94.38 158 VAL A C 1
ATOM 1300 O O . VAL A 1 158 ? -7.853 9.046 15.088 1.00 94.38 158 VAL A O 1
ATOM 1303 N N . SER A 1 159 ? -9.756 7.912 15.409 1.00 91.31 159 SER A N 1
ATOM 1304 C CA . SER A 1 159 ? -10.609 9.066 15.120 1.00 91.31 159 SER A CA 1
ATOM 1305 C C . SER A 1 159 ? -10.615 10.042 16.309 1.00 91.31 159 SER A C 1
ATOM 1307 O O . SER A 1 159 ? -10.884 9.604 17.432 1.00 91.31 159 SER A O 1
ATOM 1309 N N . PRO A 1 160 ? -10.383 11.352 16.098 1.00 89.19 160 PRO A N 1
ATOM 1310 C CA . PRO A 1 160 ? -10.519 12.361 17.150 1.00 89.19 160 PRO A CA 1
ATOM 1311 C C . PRO A 1 160 ? -11.977 12.634 17.547 1.00 89.19 160 PRO A C 1
ATOM 1313 O O . PRO A 1 160 ? -12.230 13.271 18.563 1.00 89.19 160 PRO A O 1
ATOM 1316 N N . VAL A 1 161 ? -12.946 12.155 16.763 1.00 86.00 161 VAL A N 1
ATOM 1317 C CA . VAL A 1 161 ? -14.372 12.351 17.038 1.00 86.00 161 VAL A CA 1
ATOM 1318 C C . VAL A 1 161 ? -14.853 11.296 18.037 1.00 86.00 161 VAL A C 1
ATOM 1320 O O . VAL A 1 161 ? -14.624 10.091 17.863 1.00 86.00 161 VAL A O 1
ATOM 1323 N N . THR A 1 162 ? -15.525 11.748 19.095 1.00 78.88 162 THR A N 1
ATOM 1324 C CA . THR A 1 162 ? -16.197 10.903 20.090 1.00 78.88 162 THR A CA 1
ATOM 1325 C C . THR A 1 162 ? -17.695 10.816 19.789 1.00 78.88 162 THR A C 1
ATOM 1327 O O . THR A 1 162 ? -18.277 11.720 19.197 1.00 78.88 162 THR A O 1
ATOM 1330 N N . GLY A 1 163 ? -18.330 9.698 20.153 1.00 70.50 163 GLY A N 1
ATOM 1331 C CA . GLY A 1 163 ? -19.787 9.536 20.040 1.00 70.50 163 GLY A CA 1
ATOM 1332 C C . GLY A 1 163 ? -20.342 9.350 18.622 1.00 70.50 163 GLY A C 1
ATOM 1333 O O . GLY A 1 163 ? -21.551 9.205 18.470 1.00 70.50 163 GLY A O 1
ATOM 1334 N N . PHE A 1 164 ? -19.495 9.307 17.591 1.00 69.62 164 PHE A N 1
ATOM 1335 C CA . PHE A 1 164 ? -19.919 9.011 16.224 1.00 69.62 164 PHE A CA 1
ATOM 1336 C C . PHE A 1 164 ? -19.698 7.529 15.909 1.00 69.62 164 PHE A C 1
ATOM 1338 O O . PHE A 1 164 ? -18.570 7.094 15.682 1.00 69.62 164 PHE A O 1
ATOM 1345 N N . ASN A 1 165 ? -20.780 6.752 15.921 1.00 70.38 165 ASN A N 1
ATOM 1346 C CA . ASN A 1 165 ? -20.802 5.366 15.460 1.00 70.38 165 ASN A CA 1
ATOM 1347 C C . ASN A 1 165 ? -21.936 5.223 14.444 1.00 70.38 165 ASN A C 1
ATOM 1349 O O . ASN A 1 165 ? -23.065 4.877 14.800 1.00 70.38 165 ASN A O 1
ATOM 1353 N N . LEU A 1 166 ? -21.650 5.587 13.195 1.00 74.56 166 LEU A N 1
ATOM 1354 C CA . LEU A 1 166 ? -22.623 5.488 12.120 1.00 74.56 166 LEU A CA 1
ATOM 1355 C C . LEU A 1 166 ? -22.764 4.019 11.711 1.00 74.56 166 LEU A C 1
ATOM 1357 O O . LEU A 1 166 ? -21.940 3.484 10.974 1.00 74.56 166 LEU A O 1
ATOM 1361 N N . LYS A 1 167 ? -23.831 3.377 12.182 1.00 81.88 167 LYS A N 1
ATOM 1362 C CA . LYS A 1 167 ? -24.290 2.102 11.634 1.00 81.88 167 LYS A CA 1
ATOM 1363 C C . LYS A 1 167 ? -25.255 2.407 10.500 1.00 81.88 167 LYS A C 1
ATOM 1365 O O . LYS A 1 167 ? -26.271 3.049 10.735 1.00 81.88 167 LYS A O 1
ATOM 1370 N N . THR A 1 168 ? -24.910 1.965 9.299 1.00 88.88 168 THR A N 1
ATOM 1371 C CA . THR A 1 168 ? -25.698 2.200 8.087 1.00 88.88 168 THR A CA 1
ATOM 1372 C C . THR A 1 168 ? -26.125 0.855 7.525 1.00 88.88 168 THR A C 1
ATOM 1374 O O . THR A 1 168 ? -25.311 -0.063 7.447 1.00 88.88 168 THR A O 1
ATOM 1377 N N . THR A 1 169 ? -27.389 0.715 7.150 1.00 95.00 169 THR A N 1
ATOM 1378 C CA . THR A 1 169 ? -27.865 -0.443 6.385 1.00 95.00 169 THR A CA 1
ATOM 1379 C C . THR A 1 169 ? -27.437 -0.329 4.923 1.00 95.00 169 THR A C 1
ATOM 1381 O O . THR A 1 169 ? -27.176 0.761 4.420 1.00 95.00 169 THR A O 1
ATOM 1384 N N . TYR A 1 170 ? -27.392 -1.446 4.196 1.00 94.25 170 TYR A N 1
ATOM 1385 C CA . TYR A 1 170 ? -26.990 -1.411 2.787 1.00 94.25 170 TYR A CA 1
ATOM 1386 C C . TYR A 1 170 ? -27.897 -0.502 1.935 1.00 94.25 170 TYR A C 1
ATOM 1388 O O . TYR A 1 170 ? -27.420 0.210 1.055 1.00 94.25 170 TYR A O 1
ATOM 1396 N N . GLU A 1 171 ? -29.198 -0.465 2.231 1.00 94.81 171 GLU A N 1
ATOM 1397 C CA . GLU A 1 171 ? -30.148 0.407 1.534 1.00 94.81 171 GLU A CA 1
ATOM 1398 C C . GLU A 1 171 ? -29.895 1.892 1.808 1.00 94.81 171 GLU A C 1
ATOM 1400 O O . GLU A 1 171 ? -29.835 2.690 0.874 1.00 94.81 171 GLU A O 1
ATOM 1405 N N . GLU A 1 172 ? -29.656 2.266 3.067 1.00 95.62 172 GLU A N 1
ATOM 1406 C CA . GLU A 1 172 ? -29.280 3.640 3.415 1.00 95.62 172 GLU A CA 1
ATOM 1407 C C . GLU A 1 172 ? -27.961 4.041 2.741 1.00 95.62 172 GLU A C 1
ATOM 1409 O O . GLU A 1 172 ? -27.848 5.151 2.221 1.00 95.62 172 GLU A O 1
ATOM 1414 N N . ALA A 1 173 ? -26.982 3.130 2.681 1.00 95.12 173 ALA A N 1
ATOM 1415 C CA . ALA A 1 173 ? -25.713 3.371 2.000 1.00 95.12 173 ALA A CA 1
ATOM 1416 C C . ALA A 1 173 ? -25.910 3.604 0.491 1.00 95.12 173 ALA A C 1
ATOM 1418 O O . ALA A 1 173 ? -25.318 4.532 -0.063 1.00 95.12 173 ALA A O 1
ATOM 1419 N N . LYS A 1 174 ? -26.776 2.824 -0.176 1.00 95.19 174 LYS A N 1
ATOM 1420 C CA . LYS A 1 174 ? -27.111 3.036 -1.595 1.00 95.19 174 LYS A CA 1
ATOM 1421 C C . LYS A 1 174 ? -27.705 4.418 -1.838 1.00 95.19 174 LYS A C 1
ATOM 1423 O O . LYS A 1 174 ? -27.288 5.095 -2.778 1.00 95.19 174 LYS A O 1
ATOM 1428 N N . GLU A 1 175 ? -28.640 4.854 -0.998 1.00 96.31 175 GLU A N 1
ATOM 1429 C CA . GLU A 1 175 ? -29.240 6.185 -1.136 1.00 96.31 175 GLU A CA 1
ATOM 1430 C C . GLU A 1 175 ? -28.225 7.303 -0.862 1.00 96.31 175 GLU A C 1
ATOM 1432 O O . GLU A 1 175 ? -28.164 8.265 -1.629 1.00 96.31 175 GLU A O 1
ATOM 1437 N N . MET A 1 176 ? -27.344 7.149 0.134 1.00 96.12 176 MET A N 1
ATOM 1438 C CA . MET A 1 176 ? -26.244 8.097 0.367 1.00 96.12 176 MET A CA 1
ATOM 1439 C C . MET A 1 176 ? -25.309 8.211 -0.840 1.00 96.12 176 MET A C 1
ATOM 1441 O O . MET A 1 176 ? -24.914 9.319 -1.203 1.00 96.12 176 MET A O 1
ATOM 1445 N N . VAL A 1 177 ? -24.968 7.092 -1.487 1.00 95.88 177 VAL A N 1
ATOM 1446 C CA . VAL A 1 177 ? -24.126 7.095 -2.694 1.00 95.88 177 VAL A CA 1
ATOM 1447 C C . VAL A 1 177 ? -24.846 7.777 -3.859 1.00 95.88 177 VAL A C 1
ATOM 1449 O O . VAL A 1 177 ? -24.254 8.629 -4.524 1.00 95.88 177 VAL A O 1
ATOM 1452 N N . LYS A 1 178 ? -26.128 7.467 -4.097 1.00 95.56 178 LYS A N 1
ATOM 1453 C CA . LYS A 1 178 ? -26.924 8.124 -5.152 1.00 95.56 178 LYS A CA 1
ATOM 1454 C C . LYS A 1 178 ? -27.007 9.633 -4.942 1.00 95.56 178 LYS A C 1
ATOM 1456 O O . LYS A 1 178 ? -26.861 10.386 -5.907 1.00 95.56 178 LYS A O 1
ATOM 1461 N N . GLU A 1 179 ? -27.216 10.062 -3.701 1.00 95.88 179 GLU A N 1
ATOM 1462 C CA . GLU A 1 179 ? -27.294 11.476 -3.353 1.00 95.88 179 GLU A CA 1
ATOM 1463 C C . GLU A 1 179 ? -25.925 12.155 -3.465 1.00 95.88 179 GLU A C 1
ATOM 1465 O O . GLU A 1 179 ? -25.811 13.212 -4.080 1.00 95.88 179 GLU A O 1
ATOM 1470 N N . GLY A 1 180 ? -24.851 11.532 -2.977 1.00 96.00 180 GLY A N 1
ATOM 1471 C CA . GLY A 1 180 ? -23.492 12.072 -3.093 1.00 96.00 180 GLY A CA 1
ATOM 1472 C C . GLY A 1 180 ? -23.033 12.245 -4.545 1.00 96.00 180 GLY A C 1
ATOM 1473 O O . GLY A 1 180 ? -22.326 13.201 -4.869 1.00 96.00 180 GLY A O 1
ATOM 1474 N N . LEU A 1 181 ? -23.487 11.364 -5.439 1.00 96.56 181 LEU A N 1
ATOM 1475 C CA . LEU A 1 181 ? -23.098 11.341 -6.851 1.00 96.56 181 LEU A CA 1
ATOM 1476 C C . LEU A 1 181 ? -24.125 12.004 -7.785 1.00 96.56 181 LEU A C 1
ATOM 1478 O O . LEU A 1 181 ? -23.956 11.969 -9.007 1.00 96.56 181 LEU A O 1
ATOM 1482 N N . HIS A 1 182 ? -25.164 12.667 -7.254 1.00 94.00 182 HIS A N 1
ATOM 1483 C CA . HIS A 1 182 ? -26.249 13.238 -8.070 1.00 94.00 182 HIS A CA 1
ATOM 1484 C C . HIS A 1 182 ? -25.768 14.244 -9.134 1.00 94.00 182 HIS A C 1
ATOM 1486 O O . HIS A 1 182 ? -26.441 14.437 -10.151 1.00 94.00 182 HIS A O 1
ATOM 1492 N N . ARG A 1 183 ? -24.607 14.882 -8.914 1.00 96.62 183 ARG A N 1
ATOM 1493 C CA . ARG A 1 183 ? -24.016 15.891 -9.811 1.00 96.62 183 ARG A CA 1
ATOM 1494 C C . ARG A 1 183 ? -23.304 15.314 -11.034 1.00 96.62 183 ARG A C 1
ATOM 1496 O O . ARG A 1 183 ? -23.007 16.080 -11.944 1.00 96.62 183 ARG A O 1
ATOM 1503 N N . LEU A 1 184 ? -23.080 14.000 -11.101 1.00 97.00 184 LEU A N 1
ATOM 1504 C CA . LEU A 1 184 ? -22.378 13.348 -12.219 1.00 97.00 184 LEU A CA 1
ATOM 1505 C C . LEU A 1 184 ? -23.247 13.155 -13.478 1.00 97.00 184 LEU A C 1
ATOM 1507 O O . LEU A 1 184 ? -22.834 12.513 -14.438 1.00 97.00 184 LEU A O 1
ATOM 1511 N N . GLY A 1 185 ? -24.448 13.735 -13.502 1.00 95.56 185 GLY A N 1
ATOM 1512 C CA . GLY A 1 185 ? -25.330 13.718 -14.665 1.00 95.56 185 GLY A CA 1
ATOM 1513 C C . GLY A 1 185 ? -26.238 12.489 -14.736 1.00 95.56 185 GLY A C 1
ATOM 1514 O O . GLY A 1 185 ? -26.184 11.573 -13.917 1.00 95.56 185 GLY A O 1
ATOM 1515 N N . LYS A 1 186 ? -27.157 12.505 -15.706 1.00 96.50 186 LYS A N 1
ATOM 1516 C CA . LYS A 1 186 ? -28.224 11.496 -15.817 1.00 96.50 186 LYS A CA 1
ATOM 1517 C C . LYS A 1 186 ? -27.698 10.116 -16.209 1.00 96.50 186 LYS A C 1
ATOM 1519 O O . LYS A 1 186 ? -28.188 9.126 -15.681 1.00 96.50 186 LYS A O 1
ATOM 1524 N N . GLU A 1 187 ? -26.715 10.064 -17.101 1.00 96.88 187 GLU A N 1
ATOM 1525 C CA . GLU A 1 187 ? -26.139 8.812 -17.598 1.00 96.88 187 GLU A CA 1
ATOM 1526 C C . GLU A 1 187 ? -25.459 8.023 -16.475 1.00 96.88 187 GLU A C 1
ATOM 1528 O O . GLU A 1 187 ? -25.836 6.882 -16.217 1.00 96.88 187 GLU A O 1
ATOM 1533 N N . TYR A 1 188 ? -24.563 8.668 -15.718 1.00 96.62 188 TYR A N 1
ATOM 1534 C CA . TYR A 1 188 ? -23.896 8.051 -14.569 1.00 96.62 188 TYR A CA 1
ATOM 1535 C C . TYR A 1 188 ? -24.903 7.506 -13.551 1.00 96.62 188 TYR A C 1
ATOM 1537 O O . TYR A 1 188 ? -24.793 6.377 -13.083 1.00 96.62 188 TYR A O 1
ATOM 1545 N N . ARG A 1 189 ? -25.938 8.293 -13.236 1.00 95.56 189 ARG A N 1
ATOM 1546 C CA . ARG A 1 189 ? -26.994 7.882 -12.301 1.00 95.56 189 ARG A CA 1
ATOM 1547 C C . ARG A 1 189 ? -27.805 6.697 -12.820 1.00 95.56 189 ARG A C 1
ATOM 1549 O O . ARG A 1 189 ? -28.210 5.859 -12.021 1.00 95.56 189 ARG A O 1
ATOM 1556 N N . SER A 1 190 ? -28.049 6.630 -14.129 1.00 95.81 190 SER A N 1
ATOM 1557 C CA . SER A 1 190 ? -28.736 5.497 -14.752 1.00 95.81 190 SER A CA 1
ATOM 1558 C C . SER A 1 190 ? -27.916 4.217 -14.609 1.00 95.81 190 SER A C 1
ATOM 1560 O O . SER A 1 190 ? -28.453 3.211 -14.155 1.00 95.81 190 SER A O 1
ATOM 1562 N N . LEU A 1 191 ? -26.615 4.276 -14.911 1.00 95.38 191 LEU A N 1
ATOM 1563 C CA . LEU A 1 191 ? -25.696 3.140 -14.773 1.00 95.38 191 LEU A CA 1
ATOM 1564 C C . LEU A 1 191 ? -25.537 2.700 -13.313 1.00 95.38 191 LEU A C 1
ATOM 1566 O O . LEU A 1 191 ? -25.588 1.512 -13.013 1.00 95.38 191 LEU A O 1
ATOM 1570 N N . LEU A 1 192 ? -25.404 3.652 -12.388 1.00 95.38 192 LEU A N 1
ATOM 1571 C CA . LEU A 1 192 ? -25.318 3.360 -10.958 1.00 95.38 192 LEU A CA 1
ATOM 1572 C C . LEU A 1 192 ? -26.591 2.673 -10.442 1.00 95.38 192 LEU A C 1
ATOM 1574 O O . LEU A 1 192 ? -26.514 1.710 -9.682 1.00 95.38 192 LEU A O 1
ATOM 1578 N N . ASN A 1 193 ? -27.767 3.148 -10.865 1.00 95.12 193 ASN A N 1
ATOM 1579 C CA . ASN A 1 193 ? -29.031 2.499 -10.522 1.00 95.12 193 ASN A CA 1
ATOM 1580 C C . ASN A 1 193 ? -29.091 1.077 -11.078 1.00 95.12 193 ASN A C 1
ATOM 1582 O O . ASN A 1 193 ? -29.465 0.172 -10.339 1.00 95.12 193 ASN A O 1
ATOM 1586 N N . GLN A 1 194 ? -28.673 0.887 -12.331 1.00 95.56 194 GLN A N 1
ATOM 1587 C CA . GLN A 1 194 ? -28.608 -0.425 -12.963 1.00 95.56 194 GLN A CA 1
ATOM 1588 C C . GLN A 1 194 ? -27.723 -1.388 -12.159 1.00 95.56 194 GLN A C 1
ATOM 1590 O O . GLN A 1 194 ? -28.169 -2.479 -11.809 1.00 95.56 194 GLN A O 1
ATOM 1595 N N . ALA A 1 195 ? -26.527 -0.947 -11.755 1.00 95.25 195 ALA A N 1
ATOM 1596 C CA . ALA A 1 195 ? -25.614 -1.737 -10.932 1.00 95.25 195 ALA A CA 1
ATOM 1597 C C . ALA A 1 195 ? -26.243 -2.196 -9.606 1.00 95.25 195 ALA A C 1
ATOM 1599 O O . ALA A 1 195 ? -26.068 -3.343 -9.189 1.00 95.25 195 ALA A O 1
ATOM 1600 N N . PHE A 1 196 ? -27.017 -1.322 -8.956 1.00 95.44 196 PHE A N 1
ATOM 1601 C CA . PHE A 1 196 ? -27.712 -1.649 -7.711 1.00 95.44 196 PHE A CA 1
ATOM 1602 C C . PHE A 1 196 ? -28.908 -2.590 -7.884 1.00 95.44 196 PHE A C 1
ATOM 1604 O O . PHE A 1 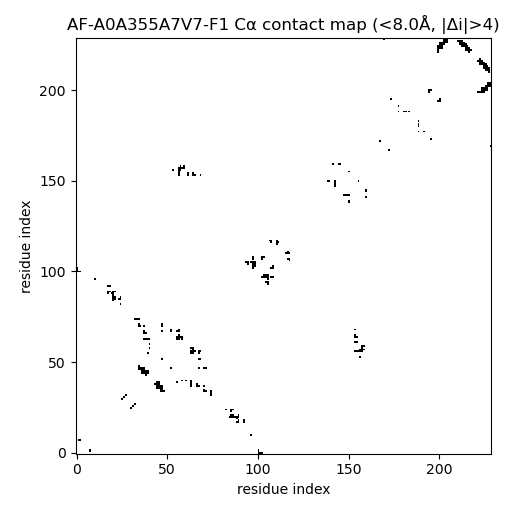196 ? -29.305 -3.225 -6.906 1.00 95.44 196 PHE A O 1
ATOM 1611 N N . THR A 1 197 ? -29.506 -2.663 -9.076 1.00 94.94 197 THR A N 1
ATOM 1612 C CA . THR A 1 197 ? -30.728 -3.448 -9.317 1.00 94.94 197 THR A CA 1
ATOM 1613 C C . THR A 1 197 ? -30.494 -4.750 -10.070 1.00 94.94 197 THR A C 1
ATOM 1615 O O . THR A 1 197 ? -31.295 -5.669 -9.938 1.00 94.94 197 THR A O 1
ATOM 1618 N N . GLU A 1 198 ? -29.413 -4.856 -10.841 1.00 95.62 198 GLU A N 1
ATOM 1619 C CA . GLU A 1 198 ? -29.174 -5.977 -11.761 1.00 95.62 198 GLU A CA 1
ATOM 1620 C C . GLU A 1 198 ? -28.123 -6.977 -11.257 1.00 95.62 198 GLU A C 1
ATOM 1622 O O . GLU A 1 198 ? -27.575 -7.758 -12.029 1.00 95.62 198 GLU A O 1
ATOM 1627 N N . GLY A 1 199 ? -27.840 -6.988 -9.951 1.00 93.44 199 GLY A N 1
ATOM 1628 C CA . GLY A 1 199 ? -26.994 -8.018 -9.337 1.00 93.44 199 GLY A CA 1
ATOM 1629 C C . GLY A 1 199 ? -25.504 -7.882 -9.653 1.00 93.44 199 GLY A C 1
ATOM 1630 O O . GLY A 1 199 ? -24.778 -8.872 -9.638 1.00 93.44 199 GLY A O 1
ATOM 1631 N N . TRP A 1 200 ? -25.028 -6.665 -9.928 1.00 96.50 200 TRP A N 1
ATOM 1632 C CA . TRP A 1 200 ? -23.606 -6.418 -10.187 1.00 96.50 200 TRP A CA 1
ATOM 1633 C C . TRP A 1 200 ? -22.769 -6.477 -8.902 1.00 96.50 200 TRP A C 1
ATOM 1635 O O . TRP A 1 200 ? -21.548 -6.566 -8.974 1.00 96.50 200 TRP A O 1
ATOM 1645 N N . ILE A 1 201 ? -23.408 -6.411 -7.729 1.00 96.69 201 ILE A N 1
ATOM 1646 C CA . ILE A 1 201 ? -22.740 -6.263 -6.435 1.00 96.69 201 ILE A CA 1
ATOM 1647 C C . ILE A 1 201 ? -23.006 -7.481 -5.549 1.00 96.69 201 ILE A C 1
ATOM 1649 O O . ILE A 1 201 ? -24.151 -7.748 -5.184 1.00 96.69 201 ILE A O 1
ATOM 1653 N N . ASP A 1 202 ? -21.942 -8.175 -5.149 1.00 95.88 202 ASP A N 1
ATOM 1654 C CA . ASP A 1 202 ? -21.984 -9.218 -4.122 1.00 95.88 202 ASP A CA 1
ATOM 1655 C C . ASP A 1 202 ? -21.673 -8.601 -2.747 1.00 95.88 202 ASP A C 1
ATOM 1657 O O . ASP A 1 202 ? -20.520 -8.314 -2.417 1.00 95.88 202 ASP A O 1
ATOM 1661 N N . VAL A 1 203 ? -22.724 -8.361 -1.960 1.00 94.44 203 VAL A N 1
ATOM 1662 C CA . VAL A 1 203 ? -22.736 -7.377 -0.863 1.00 94.44 203 VAL A CA 1
ATOM 1663 C C . VAL A 1 203 ? -22.141 -7.887 0.451 1.00 94.44 203 VAL A C 1
ATOM 1665 O O . VAL A 1 203 ? -21.277 -7.232 1.027 1.00 94.44 203 VAL A O 1
ATOM 1668 N N . TYR A 1 204 ? -22.624 -9.024 0.951 1.00 93.69 204 TYR A N 1
ATOM 1669 C CA . TYR A 1 204 ? -22.408 -9.428 2.345 1.00 93.69 204 TYR A CA 1
ATOM 1670 C C . TYR A 1 204 ? -21.240 -10.399 2.506 1.00 93.69 204 TYR A C 1
ATOM 1672 O O . TYR A 1 204 ? -20.946 -11.196 1.607 1.00 93.69 204 TYR A O 1
ATOM 1680 N N . GLU A 1 205 ? -20.600 -10.363 3.674 1.00 86.38 205 GLU A N 1
ATOM 1681 C CA . GLU A 1 205 ? -19.610 -11.366 4.072 1.00 86.38 205 GLU A CA 1
ATOM 1682 C C . GLU A 1 205 ? -20.227 -12.773 4.120 1.00 86.38 205 GLU A C 1
ATOM 1684 O O . GLU A 1 205 ? -21.346 -12.977 4.599 1.00 86.38 205 GLU A O 1
ATOM 1689 N N . ASN A 1 206 ? -19.484 -13.778 3.651 1.00 87.25 206 ASN A N 1
ATOM 1690 C CA . ASN A 1 206 ? -19.850 -15.181 3.823 1.00 87.25 206 ASN A CA 1
ATOM 1691 C C . ASN A 1 206 ? -18.609 -16.082 3.926 1.00 87.25 206 ASN A C 1
ATOM 1693 O O . ASN A 1 206 ? -17.477 -15.679 3.646 1.00 87.25 206 ASN A O 1
ATOM 1697 N N . ARG A 1 207 ? -18.811 -17.321 4.388 1.00 78.19 207 ARG A N 1
ATOM 1698 C CA . ARG A 1 207 ? -17.715 -18.264 4.634 1.00 78.19 207 ARG A CA 1
ATOM 1699 C C . ARG A 1 207 ? -17.012 -18.628 3.323 1.00 78.19 207 ARG A C 1
ATOM 1701 O O . ARG A 1 207 ? -17.595 -19.299 2.480 1.00 78.19 207 ARG A O 1
ATOM 1708 N N . GLY A 1 208 ? -15.728 -18.283 3.228 1.00 80.44 208 GLY A N 1
ATOM 1709 C CA . GLY A 1 208 ? -14.887 -18.575 2.063 1.00 80.44 208 GLY A CA 1
ATOM 1710 C C . GLY A 1 208 ? -14.822 -17.446 1.031 1.00 80.44 208 GLY A C 1
ATOM 1711 O O . GLY A 1 208 ? -14.112 -17.600 0.041 1.00 80.44 208 GLY A O 1
ATOM 1712 N N . LYS A 1 209 ? -15.511 -16.318 1.264 1.00 79.12 209 LYS A N 1
ATOM 1713 C CA . LYS A 1 209 ? -15.419 -1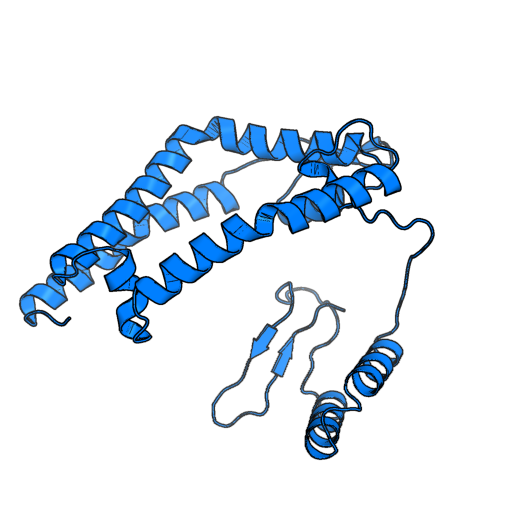5.119 0.422 1.00 79.12 209 LYS A CA 1
ATOM 1714 C C . LYS A 1 209 ? -14.082 -14.399 0.619 1.00 79.12 209 LYS A C 1
ATOM 1716 O O . LYS A 1 209 ? -13.571 -14.301 1.734 1.00 79.12 209 LYS A O 1
ATOM 1721 N N . THR A 1 210 ? -13.524 -13.885 -0.474 1.00 79.19 210 THR A N 1
ATOM 1722 C CA . THR A 1 210 ? -12.316 -13.047 -0.465 1.00 79.19 210 THR A CA 1
ATOM 1723 C C . THR A 1 210 ? -12.563 -11.748 0.314 1.00 79.19 210 THR A C 1
ATOM 1725 O O . THR A 1 210 ? -13.603 -11.114 0.148 1.00 79.19 210 THR A O 1
ATOM 1728 N N . SER A 1 211 ? -11.606 -11.343 1.156 1.00 76.19 211 SER A N 1
ATOM 1729 C CA . SER A 1 211 ? -11.688 -10.121 1.977 1.00 76.19 211 SER A CA 1
ATOM 1730 C C . SER A 1 211 ? -11.491 -8.835 1.152 1.00 76.19 211 SER A C 1
ATOM 1732 O O . SER A 1 211 ? -10.992 -8.876 0.027 1.00 76.19 211 SER A O 1
ATOM 1734 N N . GLY A 1 212 ? -11.848 -7.684 1.727 1.00 84.06 212 GLY A N 1
ATOM 1735 C CA . GLY A 1 212 ? -11.711 -6.364 1.104 1.00 84.06 212 GLY A CA 1
ATOM 1736 C C . GLY A 1 212 ? -12.860 -6.012 0.157 1.00 84.06 212 GLY A C 1
ATOM 1737 O O . GLY A 1 212 ? -13.985 -6.477 0.325 1.00 84.06 212 GLY A O 1
ATOM 1738 N N . ALA A 1 213 ? -12.578 -5.160 -0.827 1.00 90.00 213 ALA A N 1
ATOM 1739 C CA . ALA A 1 213 ? -13.515 -4.784 -1.879 1.00 90.00 213 ALA A CA 1
ATOM 1740 C C . ALA A 1 213 ? -12.758 -4.557 -3.192 1.00 90.00 213 ALA A C 1
ATOM 1742 O O . ALA A 1 213 ? -11.649 -4.020 -3.175 1.00 90.00 213 ALA A O 1
ATOM 1743 N N . TYR A 1 214 ? -13.341 -4.953 -4.323 1.00 91.50 214 TYR A N 1
ATOM 1744 C CA . TYR A 1 214 ? -12.752 -4.714 -5.642 1.00 91.50 214 TYR A CA 1
ATOM 1745 C C . TYR A 1 214 ? -13.819 -4.632 -6.734 1.00 91.50 214 TYR A C 1
ATOM 1747 O O . TYR A 1 214 ? -14.954 -5.074 -6.560 1.00 91.50 214 TYR A O 1
ATOM 1755 N N . SER A 1 215 ? -13.429 -4.055 -7.868 1.00 94.44 215 SER A N 1
ATOM 1756 C CA . SER A 1 215 ? -14.191 -4.097 -9.116 1.00 94.44 215 SER A CA 1
ATOM 1757 C C . SER A 1 215 ? -13.478 -5.016 -10.101 1.00 94.44 215 SER A C 1
ATOM 1759 O O . SER A 1 215 ? -12.254 -4.959 -10.220 1.00 94.44 215 SER A O 1
ATOM 1761 N N . TRP A 1 216 ? -14.233 -5.868 -10.786 1.00 94.12 216 TRP A N 1
ATOM 1762 C CA . TRP A 1 216 ? -13.721 -6.793 -11.793 1.00 94.12 216 TRP A CA 1
ATOM 1763 C C . TRP A 1 216 ? -14.650 -6.843 -13.007 1.00 94.12 216 TRP A C 1
ATOM 1765 O O . TRP A 1 216 ? -15.803 -6.422 -12.943 1.00 94.12 216 TRP A O 1
ATOM 1775 N N . GLY A 1 217 ? -14.153 -7.369 -14.119 1.00 92.81 217 GLY A N 1
ATOM 1776 C CA . GLY A 1 217 ? -14.924 -7.600 -15.332 1.00 92.81 217 GLY A CA 1
ATOM 1777 C C . GLY A 1 217 ? -14.035 -8.106 -16.461 1.00 92.81 217 GLY A C 1
ATOM 1778 O O . GLY A 1 217 ? -12.816 -8.208 -16.317 1.00 92.81 217 GLY A O 1
ATOM 1779 N N . CYS A 1 218 ? -14.653 -8.418 -17.589 1.00 95.38 218 CYS A N 1
ATOM 1780 C CA . CYS A 1 218 ? -13.975 -8.636 -18.860 1.00 95.38 218 CYS A CA 1
ATOM 1781 C C . CYS A 1 218 ? -14.627 -7.770 -19.945 1.00 95.38 218 CYS A C 1
ATOM 1783 O O . CYS A 1 218 ? -15.602 -7.072 -19.684 1.00 95.38 218 CYS A O 1
ATOM 1785 N N . TYR A 1 219 ? -14.081 -7.809 -21.162 1.00 95.44 219 TYR A N 1
ATOM 1786 C CA . TYR A 1 219 ? -14.564 -6.989 -22.278 1.00 95.44 219 TYR A CA 1
ATOM 1787 C C . TYR A 1 219 ? -16.070 -7.157 -22.549 1.00 95.44 219 TYR A C 1
ATOM 1789 O O . TYR A 1 219 ? -16.754 -6.183 -22.849 1.00 95.44 219 TYR A O 1
ATOM 1797 N N . ASP A 1 220 ? -16.584 -8.376 -22.377 1.00 96.00 220 ASP A N 1
ATOM 1798 C CA . ASP A 1 220 ? -17.974 -8.731 -22.677 1.00 96.00 220 ASP A CA 1
ATOM 1799 C C . ASP A 1 220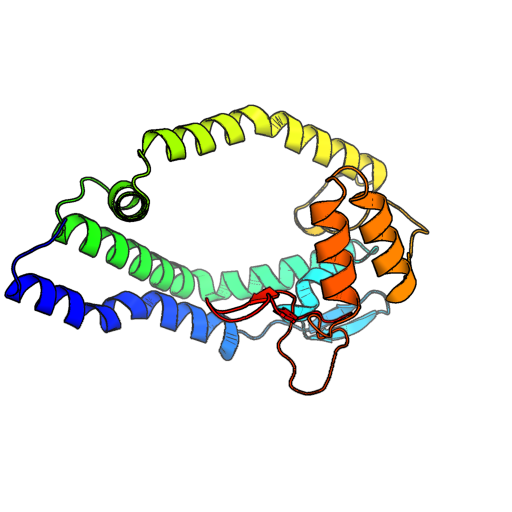 ? -18.893 -8.730 -21.441 1.00 96.00 220 ASP A C 1
ATOM 1801 O O . ASP A 1 220 ? -20.057 -9.123 -21.542 1.00 96.00 220 ASP A O 1
ATOM 1805 N N . SER A 1 221 ? -18.398 -8.326 -20.263 1.00 94.12 221 SER A N 1
ATOM 1806 C CA . SER A 1 221 ? -19.200 -8.281 -19.036 1.00 94.12 221 SER A CA 1
ATOM 1807 C C . SER A 1 221 ? -19.520 -6.852 -18.611 1.00 94.12 221 SER A C 1
ATOM 1809 O O . SER A 1 221 ? -18.744 -5.919 -18.810 1.00 94.12 221 SER A O 1
ATOM 1811 N N . HIS A 1 222 ? -20.643 -6.684 -17.914 1.00 91.94 222 HIS A N 1
ATOM 1812 C CA . HIS A 1 222 ? -20.794 -5.538 -17.022 1.00 91.94 222 HIS A CA 1
ATOM 1813 C C . HIS A 1 222 ? -19.794 -5.663 -15.854 1.00 91.94 222 HIS A C 1
ATOM 1815 O O . HIS A 1 222 ? -19.294 -6.767 -15.586 1.00 91.94 222 HIS A O 1
ATOM 1821 N N . PRO A 1 223 ? -19.456 -4.567 -15.153 1.00 94.31 223 PRO A N 1
ATOM 1822 C CA . PRO A 1 223 ? -18.590 -4.667 -13.991 1.00 94.31 223 PRO A CA 1
ATOM 1823 C C . PRO A 1 223 ? -19.283 -5.462 -12.880 1.00 94.31 223 PRO A C 1
ATOM 1825 O O . PRO A 1 223 ? -20.494 -5.354 -12.673 1.00 94.31 223 PRO A O 1
ATOM 1828 N N . TYR A 1 224 ? -18.487 -6.235 -12.154 1.00 95.75 224 TYR A N 1
ATOM 1829 C CA . TYR A 1 224 ? -18.857 -6.870 -10.900 1.00 95.75 224 TYR A CA 1
ATOM 1830 C C . TYR A 1 224 ? -18.120 -6.189 -9.757 1.00 95.75 224 TYR A C 1
ATOM 1832 O O . TYR A 1 224 ? -16.929 -5.889 -9.861 1.00 95.75 224 TYR A O 1
ATOM 1840 N N . VAL A 1 225 ? -18.822 -5.967 -8.654 1.00 96.25 225 VAL A N 1
ATOM 1841 C CA . VAL A 1 225 ? -18.270 -5.376 -7.438 1.00 96.25 225 VAL A CA 1
ATOM 1842 C C . VAL A 1 225 ? -18.402 -6.387 -6.313 1.00 96.25 225 VAL A C 1
ATOM 1844 O O . VAL A 1 225 ? -19.505 -6.813 -5.971 1.00 96.25 225 VAL A O 1
ATOM 1847 N N . LEU A 1 226 ? -17.277 -6.755 -5.712 1.00 95.12 226 LEU A N 1
ATOM 1848 C CA . LEU A 1 226 ? -17.269 -7.536 -4.483 1.00 95.12 226 LEU A CA 1
ATOM 1849 C C . LEU A 1 226 ? -17.169 -6.580 -3.296 1.00 95.12 226 LEU A C 1
ATOM 1851 O O . LEU A 1 226 ? -16.256 -5.755 -3.246 1.00 95.12 226 LEU A O 1
ATOM 1855 N N . LEU A 1 227 ? -18.088 -6.721 -2.342 1.00 93.69 227 LEU A N 1
ATOM 1856 C CA . LEU A 1 227 ? -18.067 -6.040 -1.049 1.00 93.69 227 LEU A CA 1
ATOM 1857 C C . LEU A 1 227 ? -18.096 -7.058 0.097 1.00 93.69 227 LEU A C 1
ATOM 1859 O O . LEU A 1 227 ? -18.458 -8.219 -0.082 1.00 93.69 227 LEU A O 1
ATOM 1863 N N . ASN A 1 228 ? -17.737 -6.582 1.283 1.00 87.19 228 ASN A N 1
ATOM 1864 C CA . ASN A 1 228 ? -17.879 -7.273 2.559 1.00 87.19 228 ASN A CA 1
ATOM 1865 C C . ASN A 1 228 ? -18.556 -6.291 3.538 1.00 87.19 228 ASN A C 1
ATOM 1867 O O . ASN A 1 228 ? -17.896 -5.727 4.407 1.00 87.19 228 ASN A O 1
ATOM 1871 N N . PHE A 1 229 ? -19.834 -5.976 3.269 1.00 87.12 229 PHE A N 1
ATOM 1872 C CA . PHE A 1 229 ? -20.654 -5.010 4.022 1.00 87.12 229 PHE A CA 1
ATOM 1873 C C . PHE A 1 229 ? -21.230 -5.608 5.310 1.00 87.12 229 PHE A C 1
ATOM 1875 O O . PHE A 1 229 ? -21.685 -6.777 5.260 1.00 87.12 229 PHE A O 1
#